Protein AF-A0A2S7PF49-F1 (afdb_monomer_lite)

Secondary structure (DSSP, 8-state):
---PPPP--PPPP-PPPP-PPPP-----------------------------------TTSHHHHTTSS-------HHHHHHHHHHHHHHTTPPP---SS-HHHHHHHHHHHHHHHHHTT-HHHHHHHHHHHHHTTTHHHHHHHHH-GGGGTTSHHHHHHHHHHTT---SSS-GGGS-HHHHHHHHHHHHHHHHHHHHHHHHHHT---EETTEE--TTS--TTTHHHHHHHHHHHHHHHHHHHHHHHHHHHH----HHHHHHHHHH-GGGSS-HHHHHHHHGGGPPPTT--SS----HHHHHHHHHHHHHHHHHHHTTTT---SSS-TT--SSS----S-------GGGSTTS-------

Foldseek 3Di:
DDDDDDDDDDDDDDDDDDDDDDDDDDDDDDDDDDDDDDDDDDDDDDDDDDDDDDDDDDPPPPVVVVVPPPPPPPDDVLLVLLVVQLVCLVVVHQRPQDLPDLVSNLSSLVSNLVVCVVVVNLVSNVVSSCCSLCSNPPVSLQVCLVALQSVLQDPQSLLNLLQLPPFDPHPDDPVPHPPLSVVVSVVLNVVLVVLVVVLVVCLLPDFDDDPPHTCDPVPHDQVCVQLVVLSVVSNVVLVVVVVVQVVCCVPPVDGQVLVVLVLLLVFDCSDDDLVVVCVVLVVVADDPPDSGDRPPDSVVSVVSSNVSSVSSSVSSVLQNDAPRPDDQCADPPGDHNSTTSNRDDDSCSRPSNPPPVPPD

pLDDT: mean 78.99, std 24.88, range [24.8, 98.5]

Sequence (360 aa):
MVQERNVSALPGINPPKNTLFSQNALRLSSSHTSVSAIQSPPASELTTPPQTPIKVQSIAHEVQQAKTVKQALVVEPEVLDAYHFLFQSYYNIPPAISTTDIHQAVEQAGMLVKVASLYQSLPIVRPHICYSLLSHGRDLHSAILQNPPHFLLLSEAIIHIVGQAPLWPWPVSKDDIPSKVLRLIERKFVDFKSAKSVVNTELFTSCLAKGNSRITITQIDPGTLDTWVVVQMWHDWFCGAVRECNTVREKQGKIIEGNMYRVIARGGESYLQIEEVLRVLRPYKAQPGSSGWGNWERKEVEEDLRMMKEFAAKAVKELVVNRAMINVMGSEDESEVGHLTCVKVEENELPWVGEVENGE

Structure (mmCIF, N/CA/C/O backbone):
data_AF-A0A2S7PF49-F1
#
_entry.id   AF-A0A2S7PF49-F1
#
loop_
_atom_site.group_PDB
_atom_site.id
_atom_site.type_symbol
_atom_site.label_atom_id
_atom_site.label_alt_id
_atom_site.label_comp_id
_atom_site.label_asym_id
_atom_site.label_entity_id
_atom_site.label_seq_id
_atom_site.pdbx_PDB_ins_code
_atom_site.Cartn_x
_atom_site.Cartn_y
_atom_site.Cartn_z
_atom_site.occupancy
_atom_site.B_iso_or_equiv
_atom_site.auth_seq_id
_atom_site.auth_comp_id
_atom_site.auth_asym_id
_atom_site.auth_atom_id
_atom_site.pdbx_PDB_model_num
ATOM 1 N N . MET A 1 1 ? 54.950 26.175 -4.629 1.00 41.53 1 MET A N 1
ATOM 2 C CA . MET A 1 1 ? 54.211 26.258 -3.352 1.00 41.53 1 MET A CA 1
ATOM 3 C C . MET A 1 1 ? 53.331 25.030 -3.260 1.00 41.53 1 MET A C 1
ATOM 5 O O . MET A 1 1 ? 52.324 24.947 -3.945 1.00 41.53 1 MET A O 1
ATOM 9 N N . VAL A 1 2 ? 53.825 24.034 -2.532 1.00 30.31 2 VAL A N 1
ATOM 10 C CA . VAL A 1 2 ? 53.172 22.749 -2.266 1.00 30.31 2 VAL A CA 1
ATOM 11 C C . VAL A 1 2 ? 52.395 22.926 -0.967 1.00 30.31 2 VAL A C 1
ATOM 13 O O . VAL A 1 2 ? 52.958 23.451 -0.010 1.00 30.31 2 VAL A O 1
ATOM 16 N N . GLN A 1 3 ? 51.118 22.554 -0.946 1.00 34.03 3 GLN A N 1
ATOM 17 C CA . GLN A 1 3 ? 50.280 22.641 0.248 1.00 34.03 3 GLN A CA 1
ATOM 18 C C . GLN A 1 3 ? 49.960 21.219 0.716 1.00 34.03 3 GLN A C 1
ATOM 20 O O . GLN A 1 3 ? 49.366 20.424 -0.015 1.00 34.03 3 GLN A O 1
ATOM 25 N N . GLU A 1 4 ? 50.463 20.900 1.905 1.00 31.59 4 GLU A N 1
ATOM 26 C CA . GLU A 1 4 ? 50.432 19.593 2.556 1.00 31.59 4 GLU A CA 1
ATOM 27 C C . GLU A 1 4 ? 48.997 19.148 2.869 1.00 31.59 4 GLU A C 1
ATOM 29 O O . GLU A 1 4 ? 48.185 19.908 3.402 1.00 31.59 4 GLU A O 1
ATOM 34 N N . ARG A 1 5 ? 48.687 17.887 2.543 1.00 34.50 5 ARG A N 1
ATOM 35 C CA . ARG A 1 5 ? 47.463 17.206 2.973 1.00 34.50 5 ARG A CA 1
ATOM 36 C C . ARG A 1 5 ? 47.741 16.428 4.253 1.00 34.50 5 ARG A C 1
ATOM 38 O O . ARG A 1 5 ? 48.669 15.629 4.322 1.00 34.50 5 ARG A O 1
ATOM 45 N N . ASN A 1 6 ? 46.896 16.711 5.233 1.00 31.84 6 ASN A N 1
ATOM 46 C CA . ASN A 1 6 ? 46.933 16.232 6.603 1.00 31.84 6 ASN A CA 1
ATOM 47 C C . ASN A 1 6 ? 46.542 14.746 6.701 1.00 31.84 6 ASN A C 1
ATOM 49 O O . ASN A 1 6 ? 45.696 14.265 5.945 1.00 31.84 6 ASN A O 1
ATOM 53 N N . VAL A 1 7 ? 47.178 14.040 7.634 1.00 33.16 7 VAL A N 1
ATOM 54 C CA . VAL A 1 7 ? 47.134 12.582 7.797 1.00 33.16 7 VAL A CA 1
ATOM 55 C C . VAL A 1 7 ? 45.999 12.156 8.738 1.00 33.16 7 VAL A C 1
ATOM 57 O O . VAL A 1 7 ? 45.815 12.703 9.818 1.00 33.16 7 VAL A O 1
ATOM 60 N N . SER A 1 8 ? 45.266 11.150 8.268 1.00 31.83 8 SER A N 1
ATOM 61 C CA . SER A 1 8 ? 44.454 10.111 8.914 1.00 31.83 8 SER A CA 1
ATOM 62 C C . SER A 1 8 ? 44.375 10.038 10.452 1.00 31.83 8 SER A C 1
ATOM 64 O O . SER A 1 8 ? 45.380 9.823 11.125 1.00 31.83 8 SER A O 1
ATOM 66 N N . ALA A 1 9 ? 43.144 9.982 10.981 1.00 32.59 9 ALA A N 1
ATOM 67 C CA . ALA A 1 9 ? 42.823 9.342 12.262 1.00 32.59 9 ALA A CA 1
ATOM 68 C C . ALA A 1 9 ? 41.455 8.628 12.175 1.00 32.59 9 ALA A C 1
ATOM 70 O O . ALA A 1 9 ? 40.426 9.257 11.937 1.00 32.59 9 ALA A O 1
ATOM 71 N N . LEU A 1 10 ? 41.462 7.300 12.336 1.00 33.81 10 LEU A N 1
ATOM 72 C CA . LEU A 1 10 ? 40.281 6.435 12.472 1.00 33.81 10 LEU A CA 1
ATOM 73 C C . LEU A 1 10 ? 39.834 6.394 13.946 1.00 33.81 10 LEU A C 1
ATOM 75 O O . LEU A 1 10 ? 40.703 6.252 14.809 1.00 33.81 10 LEU A O 1
ATOM 79 N N . PRO A 1 11 ? 38.528 6.421 14.273 1.00 34.38 11 PRO A N 1
ATOM 80 C CA . PRO A 1 11 ? 38.058 6.086 15.611 1.00 34.38 11 PRO A CA 1
ATOM 81 C C . PRO A 1 11 ? 37.784 4.582 15.754 1.00 34.38 11 PRO A C 1
ATOM 83 O O . PRO A 1 11 ? 37.135 3.955 14.916 1.00 34.38 11 PRO A O 1
ATOM 86 N N . GLY A 1 12 ? 38.320 4.020 16.839 1.00 30.86 12 GLY A N 1
ATOM 87 C CA . GLY A 1 12 ? 38.288 2.604 17.182 1.00 30.86 12 GLY A CA 1
ATOM 88 C C . GLY A 1 12 ? 36.920 2.074 17.617 1.00 30.86 12 GLY A C 1
ATOM 89 O O . GLY A 1 12 ? 36.101 2.759 18.226 1.00 30.86 12 GLY A O 1
ATOM 90 N N . ILE A 1 13 ? 36.732 0.795 17.310 1.00 33.12 13 ILE A N 1
ATOM 91 C CA . ILE A 1 13 ? 35.620 -0.062 17.708 1.00 33.12 13 ILE A CA 1
ATOM 92 C C . ILE A 1 13 ? 35.908 -0.579 19.125 1.00 33.12 13 ILE A C 1
ATOM 94 O O . ILE A 1 13 ? 36.922 -1.239 19.341 1.00 33.12 13 ILE A O 1
ATOM 98 N N . ASN A 1 14 ? 35.016 -0.306 20.080 1.00 33.97 14 ASN A N 1
ATOM 99 C CA . ASN A 1 14 ? 35.020 -0.930 21.407 1.00 33.97 14 ASN A CA 1
ATOM 100 C C . ASN A 1 14 ? 33.902 -1.987 21.483 1.00 33.97 14 ASN A C 1
ATOM 102 O O . ASN A 1 14 ? 32.746 -1.640 21.229 1.00 33.97 14 ASN A O 1
ATOM 106 N N . PRO A 1 15 ? 34.192 -3.249 21.854 1.00 36.91 15 PRO A N 1
ATOM 107 C CA . PRO A 1 15 ? 33.166 -4.263 22.091 1.00 36.91 15 PRO A CA 1
ATOM 108 C C . PRO A 1 15 ? 32.555 -4.145 23.506 1.00 36.91 15 PRO A C 1
ATOM 110 O O . PRO A 1 15 ? 33.242 -3.724 24.444 1.00 36.91 15 PRO A O 1
ATOM 113 N N . PRO A 1 16 ? 31.278 -4.528 23.703 1.00 35.47 16 PRO A N 1
ATOM 114 C CA . PRO A 1 16 ? 30.645 -4.510 25.015 1.00 35.47 16 PRO A CA 1
ATOM 115 C C . PRO A 1 16 ? 31.093 -5.682 25.901 1.00 35.47 16 PRO A C 1
ATOM 117 O O . PRO A 1 16 ? 31.417 -6.777 25.446 1.00 35.47 16 PRO A O 1
ATOM 120 N N . LYS A 1 17 ? 31.108 -5.396 27.205 1.00 32.25 17 LYS A N 1
ATOM 121 C CA . LYS A 1 17 ? 31.590 -6.235 28.304 1.00 32.25 17 LYS A CA 1
ATOM 122 C C . LYS A 1 17 ? 30.630 -7.400 28.589 1.00 32.25 17 LYS A C 1
ATOM 124 O O . LYS A 1 17 ? 29.441 -7.187 28.808 1.00 32.25 17 LYS A O 1
ATOM 129 N N . ASN A 1 18 ? 31.184 -8.612 28.655 1.00 28.16 18 ASN A N 1
ATOM 130 C CA . ASN A 1 18 ? 30.532 -9.810 29.187 1.00 28.16 18 ASN A CA 1
ATOM 131 C C . ASN A 1 18 ? 30.125 -9.597 30.651 1.00 28.16 18 ASN A C 1
ATOM 133 O O . ASN A 1 18 ? 30.966 -9.260 31.485 1.00 28.16 18 ASN A O 1
ATOM 137 N N . THR A 1 19 ? 28.854 -9.853 30.960 1.00 31.31 19 THR A N 1
ATOM 138 C CA . THR A 1 19 ? 28.344 -9.889 32.336 1.00 31.31 19 THR A CA 1
ATOM 139 C C . THR A 1 19 ? 28.050 -11.341 32.699 1.00 31.31 19 THR A C 1
ATOM 141 O O . THR A 1 19 ? 27.380 -12.056 31.958 1.00 31.31 19 THR A O 1
ATOM 144 N N . LEU A 1 20 ? 28.637 -11.773 33.812 1.00 27.95 20 LEU A N 1
ATOM 145 C CA . LEU A 1 20 ? 28.609 -13.124 34.362 1.00 27.95 20 LEU A CA 1
ATOM 146 C C . LEU A 1 20 ? 27.191 -13.550 34.768 1.00 27.95 20 LEU A C 1
ATOM 148 O O . LEU A 1 20 ? 26.522 -12.859 35.535 1.00 27.95 20 LEU A O 1
ATOM 152 N N . PHE A 1 21 ? 26.779 -14.729 34.300 1.00 27.55 21 PHE A N 1
ATOM 153 C CA . PHE A 1 21 ? 25.637 -15.471 34.825 1.00 27.55 21 PHE A CA 1
ATOM 154 C C . PHE A 1 21 ? 25.968 -15.996 36.226 1.00 27.55 21 PHE A C 1
ATOM 156 O O . PHE A 1 21 ? 26.876 -16.809 36.394 1.00 27.55 21 PHE A O 1
ATOM 163 N N . SER A 1 22 ? 25.207 -15.545 37.222 1.00 28.77 22 SER A N 1
ATOM 164 C CA . SER A 1 22 ? 25.170 -16.144 38.553 1.00 28.77 22 SER A CA 1
ATOM 165 C C . SER A 1 22 ? 24.038 -17.168 38.595 1.00 28.77 22 SER A C 1
ATOM 167 O O . SER A 1 22 ? 22.872 -16.830 38.397 1.00 28.77 22 SER A O 1
ATOM 169 N N . GLN A 1 23 ? 24.400 -18.429 38.816 1.00 28.27 23 GLN A N 1
ATOM 170 C CA . GLN A 1 23 ? 23.481 -19.491 39.202 1.00 28.27 23 GLN A CA 1
ATOM 171 C C . GLN A 1 23 ? 23.133 -19.299 40.678 1.00 28.27 23 GLN A C 1
ATOM 173 O O . GLN A 1 23 ? 24.036 -19.195 41.503 1.00 28.27 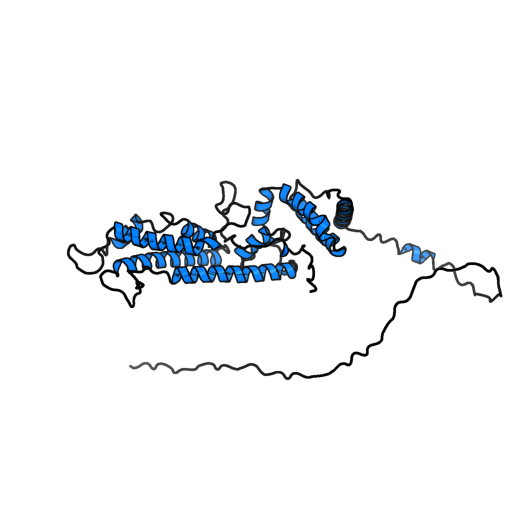23 GLN A O 1
ATOM 178 N N . ASN A 1 24 ? 21.847 -19.317 41.029 1.00 28.66 24 ASN A N 1
ATOM 179 C CA . ASN A 1 24 ? 21.443 -19.772 42.353 1.00 28.66 24 ASN A CA 1
ATOM 180 C C . ASN A 1 24 ? 20.066 -20.428 42.318 1.00 28.66 24 ASN A C 1
ATOM 182 O O . ASN A 1 24 ? 19.098 -19.911 41.766 1.00 28.66 24 ASN A O 1
ATOM 186 N N . ALA A 1 25 ? 20.056 -21.620 42.900 1.00 28.70 25 ALA A N 1
ATOM 187 C CA . ALA A 1 25 ? 18.971 -22.569 42.972 1.00 28.70 25 ALA A CA 1
ATOM 188 C C . ALA A 1 25 ? 17.926 -22.152 44.012 1.00 28.70 25 ALA A C 1
ATOM 190 O O . ALA A 1 25 ? 18.278 -21.769 45.128 1.00 28.70 25 ALA A O 1
ATOM 191 N N . LEU A 1 26 ? 16.647 -22.339 43.689 1.00 27.19 26 LEU A N 1
ATOM 192 C CA . LEU A 1 26 ? 15.573 -22.380 44.676 1.00 27.19 26 LEU A CA 1
ATOM 193 C C . LEU A 1 26 ? 14.784 -23.678 44.510 1.00 27.19 26 LEU A C 1
ATOM 195 O O . LEU A 1 26 ? 14.213 -23.977 43.465 1.00 27.19 26 LEU A O 1
ATOM 199 N N . ARG A 1 27 ? 14.846 -24.465 45.585 1.00 25.83 27 ARG A N 1
ATOM 200 C CA . ARG A 1 27 ? 14.143 -25.723 45.818 1.00 25.83 27 ARG A CA 1
ATOM 201 C C . ARG A 1 27 ? 12.633 -25.474 45.835 1.00 25.83 27 ARG A C 1
ATOM 203 O O . ARG A 1 27 ? 12.159 -24.693 46.653 1.00 25.83 27 ARG A O 1
ATOM 210 N N . LEU A 1 28 ? 11.891 -26.192 44.996 1.00 25.55 28 LEU A N 1
ATOM 211 C CA . LEU A 1 28 ? 10.442 -26.348 45.109 1.00 25.55 28 LEU A CA 1
ATOM 212 C C . LEU A 1 28 ? 10.158 -27.607 45.934 1.00 25.55 28 LEU A C 1
ATOM 214 O O . LEU A 1 28 ? 10.453 -28.721 45.507 1.00 25.55 28 LEU A O 1
ATOM 218 N N . SER A 1 29 ? 9.617 -27.417 47.135 1.00 26.91 29 SER A N 1
ATOM 219 C CA . SER A 1 29 ? 9.021 -28.482 47.936 1.00 26.91 29 SER A CA 1
ATOM 220 C C . SER A 1 29 ? 7.578 -28.701 47.490 1.00 26.91 29 SER A C 1
ATOM 222 O O . SER A 1 29 ? 6.737 -27.813 47.613 1.00 26.91 29 SER A O 1
ATOM 224 N N . SER A 1 30 ? 7.312 -29.900 46.989 1.00 24.94 30 SER A N 1
ATOM 225 C CA . SER A 1 30 ? 5.992 -30.460 46.734 1.00 24.94 30 SER A CA 1
ATOM 226 C C . SER A 1 30 ? 5.270 -30.778 48.045 1.00 24.94 30 SER A C 1
ATOM 228 O O . SER A 1 30 ? 5.780 -31.557 48.852 1.00 24.94 30 SER A O 1
ATOM 230 N N . SER A 1 31 ? 4.052 -30.274 48.223 1.00 28.09 31 SER A N 1
ATOM 231 C CA . SER A 1 31 ? 3.094 -30.873 49.151 1.00 28.09 31 SER A CA 1
ATOM 232 C C . SER A 1 31 ? 1.718 -30.929 48.503 1.00 28.09 31 SER A C 1
ATOM 234 O O . SER A 1 31 ? 1.151 -29.915 48.106 1.00 28.09 31 SER A O 1
ATOM 236 N N . HIS A 1 32 ? 1.253 -32.165 48.375 1.00 27.50 32 HIS A N 1
ATOM 237 C CA . HIS A 1 32 ? -0.028 -32.606 47.858 1.00 27.50 32 HIS A CA 1
ATOM 238 C C . HIS A 1 32 ? -1.197 -32.044 48.677 1.00 27.50 32 HIS A C 1
ATOM 240 O O . HIS A 1 32 ? -1.179 -32.139 49.902 1.00 27.50 32 HIS A O 1
ATOM 246 N N . THR A 1 33 ? -2.252 -31.585 48.000 1.00 26.59 33 THR A N 1
ATOM 247 C CA . THR A 1 33 ? -3.577 -31.426 48.613 1.00 26.59 33 THR A CA 1
ATOM 248 C C . THR A 1 33 ? -4.578 -32.238 47.807 1.00 26.59 33 THR A C 1
ATOM 250 O O . THR A 1 33 ? -4.948 -31.894 46.687 1.00 26.59 33 THR A O 1
ATOM 253 N N . SER A 1 34 ? -4.964 -33.368 48.385 1.00 26.97 34 SER A N 1
ATOM 254 C CA . SER A 1 34 ? -6.020 -34.264 47.936 1.00 26.97 34 SER A CA 1
ATOM 255 C C . SER A 1 34 ? -7.401 -33.664 48.203 1.00 26.97 34 SER A C 1
ATOM 257 O O . SER A 1 34 ? -7.698 -33.222 49.311 1.00 26.97 34 SER A O 1
ATOM 259 N N . VAL A 1 35 ? -8.245 -33.698 47.175 1.00 24.80 35 VAL A N 1
ATOM 260 C CA . VAL A 1 35 ? -9.674 -33.371 47.203 1.00 24.80 35 VAL A CA 1
ATOM 261 C C . VAL A 1 35 ? -10.447 -34.524 47.845 1.00 24.80 35 VAL A C 1
ATOM 263 O O . VAL A 1 35 ? -10.231 -35.680 47.484 1.00 24.80 35 VAL A O 1
ATOM 266 N N . SER A 1 36 ? -11.385 -34.235 48.750 1.00 28.84 36 SER A N 1
ATOM 267 C CA . SER A 1 36 ? -12.465 -35.166 49.103 1.00 28.84 36 SER A CA 1
ATOM 268 C C . SER A 1 36 ? -13.721 -34.436 49.588 1.00 28.84 36 SER A C 1
ATOM 270 O O . SER A 1 36 ? -13.711 -33.773 50.616 1.00 28.84 36 SER A O 1
ATOM 272 N N . ALA A 1 37 ? -14.768 -34.616 48.781 1.00 29.14 37 ALA A N 1
ATOM 273 C CA . ALA A 1 37 ? -16.163 -34.922 49.096 1.00 29.14 37 ALA A CA 1
ATOM 274 C C . ALA A 1 37 ? -17.004 -34.048 50.055 1.00 29.14 37 ALA A C 1
ATOM 276 O O . ALA A 1 37 ? -16.728 -33.849 51.232 1.00 29.14 37 ALA A O 1
ATOM 277 N N . ILE A 1 38 ? -18.145 -33.665 49.481 1.00 28.58 38 ILE A N 1
ATOM 278 C CA . ILE A 1 38 ? -19.361 -33.069 50.035 1.00 28.58 38 ILE A CA 1
ATOM 279 C C . ILE A 1 38 ? -20.076 -34.053 50.976 1.00 28.58 38 ILE A C 1
ATOM 281 O O . ILE A 1 38 ? -20.303 -35.196 50.581 1.00 28.58 38 ILE A O 1
ATOM 285 N N . GLN A 1 39 ? -20.555 -33.580 52.135 1.00 29.03 39 GLN A N 1
ATOM 286 C CA . GLN A 1 39 ? -21.789 -34.079 52.764 1.00 29.03 39 GLN A CA 1
ATOM 287 C C . GLN A 1 39 ? -22.379 -33.074 53.773 1.00 29.03 39 GLN A C 1
ATOM 289 O O . GLN A 1 39 ? -21.676 -32.519 54.614 1.00 29.03 39 GLN A O 1
ATOM 294 N N . SER A 1 40 ? -23.688 -32.847 53.645 1.00 29.81 40 SER A N 1
ATOM 295 C CA . SER A 1 40 ? -24.555 -31.987 54.470 1.00 29.81 40 SER A CA 1
ATOM 296 C C . SER A 1 40 ? -25.136 -32.759 55.689 1.00 29.81 40 SER A C 1
ATOM 298 O O . SER A 1 40 ? -24.999 -33.980 55.738 1.00 29.81 40 SER A O 1
ATOM 300 N N . PRO A 1 41 ? -25.780 -32.082 56.669 1.00 39.09 41 PRO A N 1
ATOM 301 C CA . PRO A 1 41 ? -25.763 -32.426 58.104 1.00 39.09 41 PRO A CA 1
ATOM 302 C C . PRO A 1 41 ? -26.995 -33.215 58.600 1.00 39.09 41 PRO A C 1
ATOM 304 O O . PRO A 1 41 ? -27.950 -33.407 57.847 1.00 39.09 41 PRO A O 1
ATOM 307 N N . PRO A 1 42 ? -27.060 -3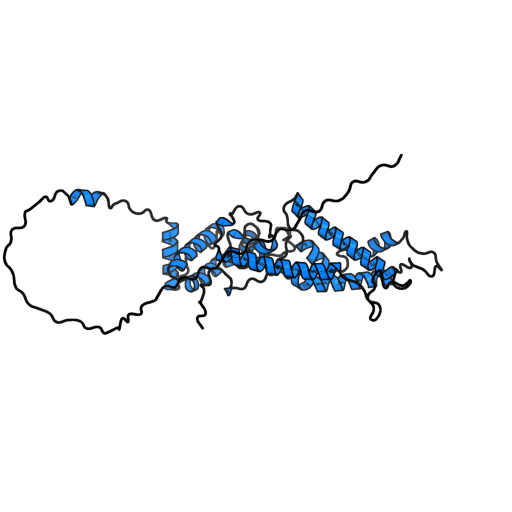3.521 59.913 1.00 32.25 42 PRO A N 1
ATOM 308 C CA . PRO A 1 42 ? -28.327 -33.534 60.632 1.00 32.25 42 PRO A CA 1
ATOM 309 C C . PRO A 1 42 ? -28.366 -32.542 61.809 1.00 32.25 42 PRO A C 1
ATOM 311 O O . PRO A 1 42 ? -27.351 -32.065 62.312 1.00 32.25 42 PRO A O 1
ATOM 314 N N . ALA A 1 43 ? -29.597 -32.212 62.188 1.00 26.48 43 ALA A N 1
ATOM 315 C CA . ALA A 1 43 ? -29.992 -31.149 63.098 1.00 26.48 43 ALA A CA 1
ATOM 316 C C . ALA A 1 43 ? -30.164 -31.599 64.562 1.00 26.48 43 ALA A C 1
ATOM 318 O O . ALA A 1 43 ? -30.374 -32.778 64.838 1.00 26.48 43 ALA A O 1
ATOM 319 N N . SER A 1 44 ? -30.232 -30.573 65.421 1.00 28.52 44 SER A N 1
ATOM 320 C CA . SER A 1 44 ? -30.869 -30.508 66.748 1.00 28.52 44 SER A CA 1
ATOM 321 C C . SER A 1 44 ? -30.063 -31.000 67.951 1.00 28.52 44 SER A C 1
ATOM 323 O O . SER A 1 44 ? -29.911 -32.194 68.151 1.00 28.52 44 SER A O 1
ATOM 325 N N . GLU A 1 45 ? -29.708 -30.069 68.845 1.00 29.09 45 GLU A N 1
ATOM 326 C CA . GLU A 1 45 ? -30.288 -30.069 70.194 1.00 29.09 45 GLU A CA 1
ATOM 327 C C . GLU A 1 45 ? -30.115 -28.725 70.919 1.00 29.09 45 GLU A C 1
ATOM 329 O O . GLU A 1 45 ? -29.133 -28.000 70.775 1.00 29.09 45 GLU A O 1
ATOM 334 N N . LEU A 1 46 ? -31.171 -28.394 71.654 1.00 30.97 46 LEU A N 1
ATOM 335 C CA . LEU A 1 46 ? -31.443 -27.174 72.393 1.00 30.97 46 LEU A CA 1
ATOM 336 C C . LEU A 1 46 ? -30.823 -27.291 73.793 1.00 30.97 46 LEU A C 1
ATOM 338 O O . LEU A 1 46 ? -31.187 -28.201 74.532 1.00 30.97 46 LEU A O 1
ATOM 342 N N . THR A 1 47 ? -29.944 -26.374 74.208 1.00 28.39 47 THR A N 1
ATOM 343 C CA . THR A 1 47 ? -29.679 -26.142 75.644 1.00 28.39 47 THR A CA 1
ATOM 344 C C . THR A 1 47 ? -29.035 -24.775 75.902 1.00 28.39 47 THR A C 1
ATOM 346 O O . THR A 1 47 ? -28.007 -24.417 75.339 1.00 28.39 47 THR A O 1
ATOM 349 N N . THR A 1 48 ? -29.662 -24.003 76.786 1.00 30.36 48 THR A N 1
ATOM 350 C CA . THR A 1 48 ? -29.181 -22.753 77.410 1.00 30.36 48 THR A CA 1
ATOM 351 C C . THR A 1 48 ? -28.817 -23.022 78.885 1.00 30.36 48 THR A C 1
ATOM 353 O O . THR A 1 48 ? -29.354 -23.979 79.440 1.00 30.36 48 THR A O 1
ATOM 356 N N . PRO A 1 49 ? -28.177 -22.097 79.630 1.00 38.12 49 PRO A N 1
ATOM 357 C CA . PRO A 1 49 ? -26.823 -21.539 79.494 1.00 38.12 49 PRO A CA 1
ATOM 358 C C . PRO A 1 49 ? -26.029 -21.670 80.833 1.00 38.12 49 PRO A C 1
ATOM 360 O O . PRO A 1 49 ? -26.573 -22.147 81.830 1.00 38.12 49 PRO A O 1
ATOM 363 N N . PRO A 1 50 ? -24.792 -21.141 80.938 1.00 29.64 50 PRO A N 1
ATOM 364 C CA . PRO A 1 50 ? -24.428 -20.475 82.189 1.00 29.64 50 PRO A CA 1
ATOM 365 C C . PRO A 1 50 ? -23.894 -19.055 81.979 1.00 29.64 50 PRO A C 1
ATOM 367 O O . PRO A 1 50 ? -23.206 -18.726 81.016 1.00 29.64 50 PRO A O 1
ATOM 370 N N . GLN A 1 51 ? -24.281 -18.210 82.928 1.00 33.06 51 GLN A N 1
ATOM 371 C CA . GLN A 1 51 ? -24.074 -16.773 82.977 1.00 33.06 51 GLN A CA 1
ATOM 372 C C . GLN A 1 51 ? -22.602 -16.412 83.213 1.00 33.06 51 GLN A C 1
ATOM 374 O O . GLN A 1 51 ? -21.976 -16.906 84.147 1.00 33.06 51 GLN A O 1
ATOM 379 N N . THR A 1 52 ? -22.090 -15.463 82.431 1.00 34.34 52 THR A N 1
ATOM 380 C CA . THR A 1 52 ? -20.959 -14.610 82.821 1.00 34.34 52 THR A CA 1
ATOM 381 C C . THR A 1 52 ? -21.298 -13.156 82.473 1.00 34.34 52 THR A C 1
ATOM 383 O O . THR A 1 52 ? -21.943 -12.906 81.451 1.00 34.34 52 THR A O 1
ATOM 386 N N . PRO A 1 53 ? -20.955 -12.180 83.332 1.00 31.86 53 PRO A N 1
ATOM 387 C CA . PRO A 1 53 ? -21.431 -10.811 83.190 1.00 31.86 53 PRO A CA 1
ATOM 388 C C . PRO A 1 53 ? -20.606 -10.064 82.137 1.00 31.86 53 PRO A C 1
ATOM 390 O O . PRO A 1 53 ? -19.440 -9.741 82.362 1.00 31.86 53 PRO A O 1
ATOM 393 N N . ILE A 1 54 ? -21.215 -9.753 80.991 1.00 33.00 54 ILE A N 1
ATOM 394 C CA . ILE A 1 54 ? -20.624 -8.853 79.995 1.00 33.00 54 ILE A CA 1
ATOM 395 C C . ILE A 1 54 ? -21.003 -7.413 80.352 1.00 33.00 54 ILE A C 1
ATOM 397 O O . ILE A 1 54 ? -22.170 -7.043 80.469 1.00 33.00 54 ILE A O 1
ATOM 401 N N . LYS A 1 55 ? -19.963 -6.610 80.557 1.00 33.41 55 LYS A N 1
ATOM 402 C CA . LYS A 1 55 ? -19.990 -5.193 80.910 1.00 33.41 55 LYS A CA 1
ATOM 403 C C . LYS A 1 55 ? -20.595 -4.382 79.757 1.00 33.41 55 LYS A C 1
ATOM 405 O O . LYS A 1 55 ? -20.021 -4.325 78.675 1.00 33.41 55 LYS A O 1
ATOM 410 N N . VAL A 1 56 ? -21.740 -3.747 79.996 1.00 39.62 56 VAL A N 1
ATOM 411 C CA . VAL A 1 56 ? -22.400 -2.851 79.035 1.00 39.62 56 VAL A CA 1
ATOM 412 C C . VAL A 1 56 ? -21.543 -1.596 78.855 1.00 39.62 56 VAL A C 1
ATOM 414 O O . VAL A 1 56 ? -21.444 -0.770 79.762 1.00 39.62 56 VAL A O 1
ATOM 417 N N . GLN A 1 57 ? -20.921 -1.445 77.686 1.00 36.44 57 GLN A N 1
ATOM 418 C CA . GLN A 1 57 ? -20.346 -0.183 77.227 1.00 36.44 57 GLN A CA 1
ATOM 419 C C . GLN A 1 57 ? -21.052 0.266 75.943 1.00 36.44 57 GLN A C 1
ATOM 421 O O . GLN A 1 57 ? -20.830 -0.272 74.870 1.00 36.44 57 GLN A O 1
ATOM 426 N N . SER A 1 58 ? -21.883 1.295 76.124 1.00 41.62 58 SER A N 1
ATOM 427 C CA . SER A 1 58 ? -22.149 2.406 75.204 1.00 41.62 58 SER A CA 1
ATOM 428 C C . SER A 1 58 ? -22.648 2.101 73.781 1.00 41.62 58 SER A C 1
ATOM 430 O O . SER A 1 58 ? -21.881 1.884 72.851 1.00 41.62 58 SER A O 1
ATOM 432 N N . ILE A 1 59 ? -23.957 2.299 73.596 1.00 46.00 59 ILE A N 1
ATOM 433 C CA . ILE A 1 59 ? -24.700 2.361 72.318 1.00 46.00 59 ILE A CA 1
ATOM 434 C C . ILE A 1 59 ? -24.379 3.654 71.512 1.00 46.00 59 ILE A C 1
ATOM 436 O O . ILE A 1 59 ? -24.999 3.957 70.499 1.00 46.00 59 ILE A O 1
ATOM 440 N N . ALA A 1 60 ? -23.380 4.451 71.907 1.00 41.09 60 ALA A N 1
ATOM 441 C CA . ALA A 1 60 ? -23.099 5.732 71.248 1.00 41.09 60 ALA A CA 1
ATOM 442 C C . ALA A 1 60 ? -22.239 5.632 69.968 1.00 41.09 60 ALA A C 1
ATOM 444 O O . ALA A 1 60 ? -22.209 6.586 69.194 1.00 41.09 60 ALA A O 1
ATOM 445 N N . HIS A 1 61 ? -21.560 4.507 69.710 1.00 39.25 61 HIS A N 1
ATOM 446 C CA . HIS A 1 61 ? -20.647 4.379 68.558 1.00 39.25 61 HIS A CA 1
ATOM 447 C C . HIS A 1 61 ? -21.317 3.919 67.248 1.00 39.25 61 HIS A C 1
ATOM 449 O O . HIS A 1 61 ? -20.763 4.142 66.172 1.00 39.25 61 HIS A O 1
ATOM 455 N N . GLU A 1 62 ? -22.524 3.350 67.298 1.00 39.94 62 GLU A N 1
ATOM 456 C CA . GLU A 1 62 ? -23.209 2.826 66.101 1.00 39.94 62 GLU A CA 1
ATOM 457 C C . GLU A 1 62 ? -23.938 3.910 65.287 1.00 39.94 62 GLU A C 1
ATOM 459 O O . GLU A 1 62 ? -24.099 3.792 64.072 1.00 39.94 62 GLU A O 1
ATOM 464 N N . VAL A 1 63 ? -24.305 5.034 65.911 1.00 43.12 63 VAL A N 1
ATOM 465 C CA . VAL A 1 63 ? -25.024 6.129 65.227 1.00 43.12 63 VAL A CA 1
ATOM 466 C C . VAL A 1 63 ? -24.080 7.027 64.407 1.00 43.12 63 VAL A C 1
ATOM 468 O O . VAL A 1 63 ? -24.523 7.737 63.503 1.00 43.12 63 VAL A O 1
ATOM 471 N N . GLN A 1 64 ? -22.766 6.969 64.653 1.00 41.44 64 GLN A N 1
ATOM 472 C CA . GLN A 1 64 ? -21.768 7.731 63.888 1.00 41.44 64 GLN A CA 1
ATOM 473 C C . GLN A 1 64 ? -21.158 6.957 62.711 1.00 41.44 64 GLN A C 1
ATOM 475 O O . GLN A 1 64 ? -20.740 7.594 61.747 1.00 41.44 64 GLN A O 1
ATOM 480 N N . GLN A 1 65 ? -21.187 5.618 62.703 1.00 41.78 65 GLN A N 1
ATOM 481 C CA . GLN A 1 65 ? -20.760 4.829 61.534 1.00 41.78 65 GLN A CA 1
ATOM 482 C C . GLN A 1 65 ? -21.831 4.739 60.434 1.00 41.78 65 GLN A C 1
ATOM 484 O O . GLN A 1 65 ? -21.490 4.639 59.258 1.00 41.78 65 GLN A O 1
ATOM 489 N N . ALA A 1 66 ? -23.116 4.901 60.764 1.00 41.03 66 ALA A N 1
ATOM 490 C CA . ALA A 1 66 ? -24.192 4.941 59.768 1.00 41.03 66 ALA A CA 1
ATOM 491 C C . ALA A 1 66 ? -24.242 6.246 58.939 1.00 41.03 66 ALA A C 1
ATOM 493 O O . ALA A 1 66 ? -24.943 6.312 57.928 1.00 41.03 66 ALA A O 1
ATOM 494 N N . LYS A 1 67 ? -23.501 7.294 59.336 1.00 38.97 67 LYS A N 1
ATOM 495 C CA . LYS A 1 67 ? -23.465 8.586 58.624 1.00 38.97 67 LYS A CA 1
ATOM 496 C C . LYS A 1 67 ? -22.350 8.713 57.582 1.00 38.97 67 LYS A C 1
ATOM 498 O O . LYS A 1 67 ? -22.389 9.659 56.802 1.00 38.97 67 LYS A O 1
ATOM 503 N N . THR A 1 68 ? -21.430 7.751 57.502 1.00 39.66 68 THR A N 1
ATOM 504 C CA . THR A 1 68 ? -20.284 7.798 56.568 1.00 39.66 68 THR A CA 1
ATOM 505 C C . THR A 1 68 ? -20.433 6.838 55.377 1.00 39.66 68 THR A C 1
ATOM 507 O O . THR A 1 68 ? -19.638 6.883 54.450 1.00 39.66 68 THR A O 1
ATOM 510 N N . VAL A 1 69 ? -21.490 6.015 55.327 1.00 44.81 69 VAL A N 1
ATOM 511 C CA . VAL A 1 69 ? -21.720 5.033 54.237 1.00 44.81 69 VAL A CA 1
ATOM 512 C C . VAL A 1 69 ? -22.630 5.576 53.114 1.00 44.81 69 VAL A C 1
ATOM 514 O O . VAL A 1 69 ? -22.986 4.864 52.185 1.00 44.81 69 VAL A O 1
ATOM 517 N N . LYS A 1 70 ? -22.999 6.864 53.137 1.00 46.62 70 LYS A N 1
ATOM 518 C CA . LYS A 1 70 ? -23.802 7.500 52.070 1.00 46.62 70 LYS A CA 1
ATOM 519 C C . LYS A 1 70 ? -23.000 8.420 51.149 1.00 46.62 70 LYS A C 1
ATOM 521 O O . LYS A 1 70 ? -23.549 9.373 50.607 1.00 46.62 70 LYS A O 1
ATOM 526 N N . GLN A 1 71 ? -21.725 8.126 50.917 1.00 46.09 71 GLN A N 1
ATOM 527 C CA . GLN A 1 71 ? -21.118 8.535 49.654 1.00 46.09 71 GLN A CA 1
ATOM 528 C C . GLN A 1 71 ? -21.535 7.474 48.637 1.00 46.09 71 GLN A C 1
ATOM 530 O O . GLN A 1 71 ? -20.869 6.457 48.471 1.00 46.09 71 GLN A O 1
ATOM 535 N N . ALA A 1 72 ? -22.726 7.651 48.055 1.00 50.28 72 ALA A N 1
ATOM 536 C CA . ALA A 1 72 ? -23.117 6.872 46.892 1.00 50.28 72 ALA A CA 1
ATOM 537 C C . ALA A 1 72 ? -21.984 7.029 45.874 1.00 50.28 72 ALA A C 1
ATOM 539 O O . ALA A 1 72 ? -21.686 8.152 45.466 1.00 50.28 72 ALA A O 1
ATOM 540 N N . LEU A 1 73 ? -21.297 5.930 45.560 1.00 60.16 73 LEU A N 1
ATOM 541 C CA . LEU A 1 73 ? -20.351 5.874 44.455 1.00 60.16 73 LEU A CA 1
ATOM 542 C C . LEU A 1 73 ? -21.100 6.414 43.238 1.00 60.16 73 LEU A C 1
ATOM 544 O O . LEU A 1 73 ? -22.067 5.799 42.792 1.00 60.16 73 LEU A O 1
ATOM 548 N N . VAL A 1 74 ? -20.727 7.605 42.775 1.00 68.50 74 VAL A N 1
ATOM 549 C CA . VAL A 1 74 ? -21.268 8.175 41.545 1.00 68.50 74 VAL A CA 1
ATOM 550 C C . VAL A 1 74 ? -20.705 7.304 40.433 1.00 68.50 74 VAL A C 1
ATOM 552 O O . VAL A 1 74 ? -19.552 7.458 40.045 1.00 68.50 74 VAL A O 1
ATOM 555 N N . VAL A 1 75 ? -21.471 6.294 40.025 1.00 75.38 75 VAL A N 1
ATOM 556 C CA . VAL A 1 75 ? -21.122 5.460 38.878 1.00 75.38 75 VAL A CA 1
ATOM 557 C C . VAL A 1 75 ? -21.428 6.285 37.641 1.00 75.38 75 VAL A C 1
ATOM 559 O O . VAL A 1 75 ? -22.550 6.770 37.490 1.00 75.38 75 VAL A O 1
ATOM 562 N N . GLU A 1 76 ? -20.419 6.472 36.798 1.00 85.81 76 GLU A N 1
ATOM 563 C CA . GLU A 1 76 ? -20.568 7.148 35.512 1.00 85.81 76 GLU A CA 1
ATOM 564 C C . GLU A 1 76 ? -21.677 6.465 34.687 1.00 85.81 76 GLU A C 1
ATOM 566 O O . GLU A 1 76 ? -21.695 5.228 34.600 1.00 85.81 76 GLU A O 1
ATOM 571 N N . PRO A 1 77 ? -22.639 7.226 34.133 1.00 88.38 77 PRO A N 1
ATOM 572 C CA . PRO A 1 77 ? -23.782 6.659 33.419 1.00 88.38 77 PRO A CA 1
ATOM 573 C C . PRO A 1 77 ? -23.351 5.786 32.231 1.00 88.38 77 PRO A C 1
ATOM 575 O O . PRO A 1 77 ? -23.952 4.742 31.997 1.00 88.38 77 PRO A O 1
ATOM 578 N N . GLU A 1 78 ? -22.245 6.127 31.569 1.00 89.44 78 GLU A N 1
ATOM 579 C CA . GLU A 1 78 ? -21.676 5.387 30.439 1.00 89.44 78 GLU A CA 1
ATOM 580 C C . GLU A 1 78 ? -21.242 3.968 30.842 1.00 89.44 78 GLU A C 1
ATOM 582 O O . GLU A 1 78 ? -21.376 3.008 30.079 1.00 89.44 78 GLU A O 1
ATOM 587 N N . VAL A 1 79 ? -20.734 3.813 32.069 1.00 92.00 79 VAL A N 1
ATOM 588 C CA . VAL A 1 79 ? -20.355 2.508 32.622 1.00 92.00 79 VAL A CA 1
ATOM 589 C C . VAL A 1 79 ? -21.602 1.678 32.905 1.00 92.00 79 VAL A C 1
ATOM 591 O O . VAL A 1 79 ? -21.628 0.485 32.596 1.00 92.00 79 VAL A O 1
ATOM 594 N N . LEU A 1 80 ? -22.642 2.293 33.474 1.00 93.56 80 LEU A N 1
ATOM 595 C CA . LEU A 1 80 ? -23.905 1.614 33.764 1.00 93.56 80 LEU A CA 1
ATOM 596 C C . LEU A 1 80 ? -24.597 1.139 32.479 1.00 93.56 80 LEU A C 1
ATOM 598 O O . LEU A 1 80 ? -25.061 -0.003 32.426 1.00 93.56 80 LEU A O 1
ATOM 602 N N . ASP A 1 81 ? -24.595 1.968 31.436 1.00 94.12 81 ASP A N 1
ATOM 603 C CA . ASP A 1 81 ? -25.119 1.617 30.116 1.00 94.12 81 ASP A CA 1
ATOM 604 C C . ASP A 1 81 ? -24.336 0.454 29.499 1.00 94.12 81 ASP A C 1
ATOM 606 O O . ASP A 1 81 ? -24.935 -0.504 29.012 1.00 94.12 81 ASP A O 1
ATOM 610 N N . ALA A 1 82 ? -23.004 0.452 29.604 1.00 94.31 82 ALA A N 1
ATOM 611 C CA . ALA A 1 82 ? -22.182 -0.661 29.132 1.00 94.31 82 ALA A CA 1
ATOM 612 C C . ALA A 1 82 ? -22.501 -1.987 29.854 1.00 94.31 82 ALA A C 1
ATOM 614 O O . ALA A 1 82 ? -22.573 -3.037 29.208 1.00 94.31 82 ALA A O 1
ATOM 615 N N . TYR A 1 83 ? -22.753 -1.962 31.169 1.00 95.69 83 TYR A N 1
ATOM 616 C CA . TYR A 1 83 ? -23.257 -3.138 31.891 1.00 95.69 83 TYR A CA 1
ATOM 617 C C . TYR A 1 83 ? -24.632 -3.567 31.380 1.00 95.69 83 TYR A C 1
ATOM 619 O O . TYR A 1 83 ? -24.856 -4.755 31.144 1.00 95.69 83 TYR A O 1
ATOM 627 N N . HIS A 1 84 ? -25.547 -2.616 31.181 1.00 95.50 84 HIS A N 1
ATOM 628 C CA . HIS A 1 84 ? -26.878 -2.901 30.655 1.00 95.50 84 HIS A CA 1
ATOM 629 C C . HIS A 1 84 ? -26.813 -3.562 29.270 1.00 95.50 84 HIS A C 1
ATOM 631 O O . HIS A 1 84 ? -27.457 -4.586 29.046 1.00 95.50 84 HIS A O 1
ATOM 637 N N . PHE A 1 85 ? -25.974 -3.044 28.374 1.00 95.75 85 PHE A N 1
ATOM 638 C CA . PHE A 1 85 ? -25.731 -3.591 27.039 1.00 95.75 85 PHE A CA 1
ATOM 639 C C . PHE A 1 85 ? -25.127 -4.996 27.076 1.00 95.75 85 PHE A C 1
ATOM 641 O O . PHE A 1 85 ? -25.531 -5.862 26.294 1.00 95.75 85 PHE A O 1
ATOM 648 N N . LEU A 1 86 ? -24.199 -5.261 28.000 1.00 95.81 86 LEU A N 1
ATOM 649 C CA . LEU A 1 86 ? -23.661 -6.606 28.198 1.00 95.81 86 LEU A CA 1
ATOM 650 C C . LEU A 1 86 ? -24.763 -7.578 28.645 1.00 95.81 86 LEU A C 1
ATOM 652 O O . LEU A 1 86 ? -24.886 -8.663 28.078 1.00 95.81 86 LEU A O 1
ATOM 656 N N . PHE A 1 87 ? -25.599 -7.178 29.611 1.00 95.06 87 PHE A N 1
ATOM 657 C CA . PHE A 1 87 ? -26.725 -8.000 30.050 1.00 95.06 87 PHE A CA 1
ATOM 658 C C . PHE A 1 87 ? -27.714 -8.270 28.918 1.00 95.06 87 PHE A C 1
ATOM 660 O O . PHE A 1 87 ? -28.095 -9.420 28.726 1.00 95.06 87 PHE A O 1
ATOM 667 N N . GLN A 1 88 ? -28.083 -7.253 28.135 1.00 94.62 88 GLN A N 1
ATOM 668 C CA . GLN A 1 88 ? -28.926 -7.424 26.948 1.00 94.62 88 GLN A CA 1
ATOM 669 C C . GLN A 1 88 ? -28.326 -8.453 25.980 1.00 94.62 88 GLN A C 1
ATOM 671 O O . GLN A 1 88 ? -29.025 -9.377 25.555 1.00 94.62 88 GLN A O 1
ATOM 676 N N . SER A 1 89 ? -27.018 -8.364 25.726 1.00 93.94 89 SER A N 1
ATOM 677 C CA . SER A 1 89 ? -26.310 -9.271 24.818 1.00 93.94 89 SER A CA 1
ATOM 678 C C . SER A 1 89 ? -26.370 -10.735 25.284 1.00 93.94 89 SER A C 1
ATOM 680 O O . SER A 1 89 ? -26.568 -11.623 24.460 1.00 93.94 89 SER A O 1
ATOM 682 N N . TYR A 1 90 ? -26.295 -11.017 26.594 1.00 94.69 90 TYR A N 1
ATOM 683 C CA . TYR A 1 90 ? -26.463 -12.388 27.114 1.00 94.69 90 TYR A CA 1
ATOM 684 C C . TYR A 1 90 ? -27.843 -12.993 26.824 1.00 94.69 90 TYR A C 1
ATOM 686 O O . TYR A 1 90 ? -27.963 -14.210 26.690 1.00 94.69 90 TYR A O 1
ATOM 694 N N . TYR A 1 91 ? -28.878 -12.160 26.717 1.00 94.00 91 TYR A N 1
ATOM 695 C CA . TYR A 1 91 ? -30.242 -12.588 26.400 1.00 94.00 91 TYR A CA 1
ATOM 696 C C . TYR A 1 91 ? -30.579 -12.448 24.908 1.00 94.00 91 TYR A C 1
ATOM 698 O O . TYR A 1 91 ? -31.752 -12.505 24.542 1.00 94.00 91 TYR A O 1
ATOM 706 N N . ASN A 1 92 ? -29.571 -12.288 24.039 1.00 89.62 92 ASN A N 1
ATOM 707 C CA . ASN A 1 92 ? -29.731 -12.044 22.600 1.00 89.62 92 ASN A CA 1
ATOM 708 C C . ASN A 1 92 ? -30.599 -10.814 22.276 1.00 89.62 92 ASN A C 1
ATOM 710 O O . ASN A 1 92 ? -31.252 -10.759 21.232 1.00 89.62 92 ASN A O 1
ATOM 714 N N . ILE A 1 93 ? -30.617 -9.824 23.169 1.00 91.19 93 ILE A N 1
ATOM 715 C CA . ILE A 1 93 ? -31.249 -8.528 22.933 1.00 91.19 93 ILE A CA 1
ATOM 716 C C . ILE A 1 93 ? -30.158 -7.587 22.405 1.00 91.19 93 ILE A C 1
ATOM 718 O O . ILE A 1 93 ? -29.112 -7.465 23.045 1.00 91.19 93 ILE A O 1
ATOM 722 N N . PRO A 1 94 ? -30.355 -6.934 21.245 1.00 87.62 94 PRO A N 1
ATOM 723 C CA . PRO A 1 94 ? -29.339 -6.056 20.686 1.00 87.62 94 PRO A CA 1
ATOM 724 C C . PRO A 1 94 ? -29.104 -4.851 21.614 1.00 87.62 94 PRO A C 1
ATOM 726 O O . PRO A 1 94 ? -30.077 -4.210 22.020 1.00 87.62 94 PRO A O 1
ATOM 729 N N . PRO A 1 95 ? -27.838 -4.526 21.937 1.00 91.31 95 PRO A N 1
ATOM 730 C CA . PRO A 1 95 ? -27.509 -3.347 22.717 1.00 91.31 95 PRO A CA 1
ATOM 731 C C . PRO A 1 95 ? -27.912 -2.081 21.964 1.00 91.31 95 PRO A C 1
ATOM 733 O O . PRO A 1 95 ? -27.790 -2.014 20.739 1.00 91.31 95 PRO A O 1
ATOM 736 N N . ALA A 1 96 ? -28.366 -1.064 22.695 1.00 91.94 96 ALA A N 1
ATOM 737 C CA . ALA A 1 96 ? -28.803 0.214 22.131 1.00 91.94 96 ALA A CA 1
ATOM 738 C C . ALA A 1 96 ? -27.617 1.121 21.740 1.00 91.94 96 ALA A C 1
ATOM 740 O O . ALA A 1 96 ? -27.555 2.286 22.129 1.00 91.94 96 ALA A O 1
ATOM 741 N N . ILE A 1 97 ? -26.661 0.571 20.985 1.00 92.31 97 ILE A N 1
ATOM 742 C CA . ILE A 1 97 ? -25.551 1.327 20.404 1.00 92.31 97 ILE A CA 1
ATOM 743 C C . ILE A 1 97 ? -26.114 2.246 19.317 1.00 92.31 97 ILE A C 1
ATOM 745 O O . ILE A 1 97 ? -26.951 1.835 18.511 1.00 92.31 97 ILE A O 1
ATOM 749 N N . SER A 1 98 ? -25.647 3.490 19.286 1.00 91.12 98 SER A N 1
ATOM 750 C CA . SER A 1 98 ? -26.088 4.491 18.320 1.00 91.12 98 SER A CA 1
ATOM 751 C C . SER A 1 98 ? -25.862 4.032 16.873 1.00 91.12 98 SER A C 1
ATOM 753 O O . SER A 1 98 ? -24.749 3.705 16.461 1.00 91.12 98 SER A O 1
ATOM 755 N N . THR A 1 99 ? -26.924 4.057 16.069 1.00 88.69 99 THR A N 1
ATOM 756 C CA . THR A 1 99 ? -26.869 3.854 14.609 1.00 88.69 99 THR A CA 1
ATOM 757 C C . THR A 1 99 ? -27.001 5.169 13.840 1.00 88.69 99 THR A C 1
ATOM 759 O O . THR A 1 99 ? -27.093 5.162 12.620 1.00 88.69 99 THR A O 1
ATOM 762 N N . THR A 1 100 ? -27.068 6.302 14.547 1.00 89.44 100 THR A N 1
ATOM 763 C CA . THR A 1 100 ? -27.234 7.644 13.958 1.00 89.44 100 THR A CA 1
ATOM 764 C C . THR A 1 100 ? -26.005 8.525 14.136 1.00 89.44 100 THR A C 1
ATOM 766 O O . THR A 1 100 ? -25.754 9.390 13.309 1.00 89.44 100 THR A O 1
ATOM 769 N N . ASP A 1 101 ? -25.250 8.323 15.217 1.00 92.31 101 ASP A N 1
ATOM 770 C CA . ASP A 1 101 ? -24.044 9.089 15.539 1.00 92.31 101 ASP A CA 1
ATOM 771 C C . ASP A 1 101 ? -22.857 8.136 15.703 1.00 92.31 101 ASP A C 1
ATOM 773 O O . ASP A 1 101 ? -22.817 7.336 16.641 1.00 92.31 101 ASP A O 1
ATOM 777 N N . ILE A 1 102 ? -21.897 8.233 14.780 1.00 93.00 102 ILE A N 1
ATOM 778 C CA . ILE A 1 102 ? -20.698 7.388 14.727 1.00 93.00 102 ILE A CA 1
ATOM 779 C C . ILE A 1 102 ? -19.824 7.589 15.968 1.00 93.00 102 ILE A C 1
ATOM 781 O O . ILE A 1 102 ? -19.290 6.616 16.499 1.00 93.00 102 ILE A O 1
ATOM 785 N N . HIS A 1 103 ? -19.673 8.825 16.451 1.00 89.44 103 HIS A N 1
ATOM 786 C CA . HIS A 1 103 ? -18.799 9.118 17.586 1.00 89.44 103 HIS A CA 1
ATOM 787 C C . HIS A 1 103 ? -19.345 8.479 18.862 1.00 89.44 103 HIS A C 1
ATOM 789 O O . HIS A 1 103 ? -18.616 7.760 19.548 1.00 89.44 103 HIS A O 1
ATOM 795 N N . GLN A 1 104 ? -20.646 8.651 19.114 1.00 91.81 104 GLN A N 1
ATOM 796 C CA . GLN A 1 104 ? -21.318 7.985 20.231 1.00 91.81 104 GLN A CA 1
ATOM 797 C C . GLN A 1 104 ? -21.275 6.460 20.088 1.00 91.81 104 GLN A C 1
ATOM 799 O O . GLN A 1 104 ? -21.019 5.760 21.065 1.00 91.81 104 GLN A O 1
ATOM 804 N N . ALA A 1 105 ? -21.472 5.931 18.875 1.00 92.75 105 ALA A N 1
ATOM 805 C CA . ALA A 1 105 ? -21.422 4.492 18.626 1.00 92.75 105 ALA A CA 1
ATOM 806 C C . ALA A 1 105 ? -20.061 3.886 18.999 1.00 92.75 105 ALA A C 1
ATOM 808 O O . ALA A 1 105 ? -19.999 2.825 19.620 1.00 92.75 105 ALA A O 1
ATOM 809 N N . VAL A 1 106 ? -18.968 4.566 18.640 1.00 90.06 106 VAL A N 1
ATOM 810 C CA . VAL A 1 106 ? -17.594 4.140 18.942 1.00 90.06 106 VAL A CA 1
ATOM 811 C C . VAL A 1 106 ? -17.302 4.212 20.436 1.00 90.06 106 VAL A C 1
ATOM 813 O O . VAL A 1 106 ? -16.703 3.285 20.980 1.00 90.06 106 VAL A O 1
ATOM 816 N N . GLU A 1 107 ? -17.736 5.273 21.113 1.00 90.62 107 GLU A N 1
ATOM 817 C CA . GLU A 1 107 ? -17.557 5.423 22.558 1.00 90.62 107 GLU A CA 1
ATOM 818 C C . GLU A 1 107 ? -18.311 4.334 23.334 1.00 90.62 107 GLU A C 1
ATOM 820 O O . GLU A 1 107 ? -17.717 3.620 24.148 1.00 90.62 107 GLU A O 1
ATOM 825 N N . GLN A 1 108 ? -19.589 4.121 23.002 1.00 93.00 108 GLN A N 1
ATOM 826 C CA . GLN A 1 108 ? -20.422 3.059 23.571 1.00 93.00 108 GLN A CA 1
ATOM 827 C C . GLN A 1 108 ? -19.830 1.671 23.300 1.00 93.00 108 GLN A C 1
ATOM 829 O O . GLN A 1 108 ? -19.737 0.848 24.214 1.00 93.00 108 GLN A O 1
ATOM 834 N N . ALA A 1 109 ? -19.377 1.412 22.069 1.00 92.50 109 ALA A N 1
ATOM 835 C CA . ALA A 1 109 ? -18.698 0.170 21.714 1.00 92.50 109 ALA A CA 1
ATOM 836 C C . ALA A 1 109 ? -17.405 -0.020 22.520 1.00 92.50 109 ALA A C 1
ATOM 838 O O . ALA A 1 109 ? -17.158 -1.108 23.036 1.00 92.50 109 ALA A O 1
ATOM 839 N N . GLY A 1 110 ? -16.597 1.030 22.675 1.00 90.12 110 GLY A N 1
ATOM 840 C CA . GLY A 1 110 ? -15.364 1.001 23.457 1.00 90.12 110 GLY A CA 1
ATOM 841 C C . GLY A 1 110 ? -15.614 0.689 24.933 1.00 90.12 110 GLY A C 1
ATOM 842 O O . GLY A 1 110 ? -14.921 -0.150 25.514 1.00 90.12 110 GLY A O 1
ATOM 843 N N . MET A 1 111 ? -16.630 1.306 25.536 1.00 91.44 111 MET A N 1
ATOM 844 C CA . MET A 1 111 ? -17.024 1.032 26.921 1.00 91.44 111 MET A CA 1
ATOM 845 C C . MET A 1 111 ? -17.589 -0.382 27.089 1.00 91.44 111 MET A C 1
ATOM 847 O O . MET A 1 111 ? -17.183 -1.097 28.009 1.00 91.44 111 MET A O 1
ATOM 851 N N . LEU A 1 112 ? -18.432 -0.839 26.160 1.00 93.50 112 LEU A N 1
ATOM 852 C CA . LEU A 1 112 ? -18.941 -2.211 26.146 1.00 93.50 112 LEU A CA 1
ATOM 853 C C . LEU A 1 112 ? -17.810 -3.239 26.014 1.00 93.50 112 LEU A C 1
ATOM 855 O O . LEU A 1 112 ? -17.816 -4.243 26.722 1.00 93.50 112 LEU A O 1
ATOM 859 N N . VAL A 1 113 ? -16.805 -2.982 25.172 1.00 91.00 113 VAL A N 1
ATOM 860 C CA . VAL A 1 113 ? -15.612 -3.837 25.045 1.00 91.00 113 VAL A CA 1
ATOM 861 C C . VAL A 1 113 ? -14.846 -3.904 26.363 1.00 91.00 113 VAL A C 1
ATOM 863 O O . VAL A 1 113 ? -14.470 -5.000 26.780 1.00 91.00 113 VAL A O 1
ATOM 866 N N . LYS A 1 114 ? -14.639 -2.773 27.053 1.00 89.75 114 LYS A N 1
ATOM 867 C CA . LYS A 1 114 ? -13.968 -2.755 28.365 1.00 89.75 114 LYS A CA 1
ATOM 868 C C . LYS A 1 114 ? -14.716 -3.623 29.379 1.00 89.75 114 LYS A C 1
ATOM 870 O O . LYS A 1 114 ? -14.098 -4.489 29.992 1.00 89.75 114 LYS A O 1
ATOM 875 N N . VAL A 1 115 ? -16.034 -3.448 29.511 1.00 93.06 115 VAL A N 1
ATOM 876 C CA . VAL A 1 115 ? -16.854 -4.226 30.457 1.00 93.06 115 VAL A CA 1
ATOM 877 C C . VAL A 1 115 ? -16.894 -5.704 30.065 1.00 93.06 115 VAL A C 1
ATOM 879 O O . VAL A 1 115 ? -16.601 -6.562 30.891 1.00 93.06 115 VAL A O 1
ATOM 882 N N . ALA A 1 116 ? -17.164 -6.030 28.800 1.00 92.81 116 ALA A N 1
ATOM 883 C CA . ALA A 1 116 ? -17.204 -7.411 28.319 1.00 92.81 116 ALA A CA 1
ATOM 884 C C . ALA A 1 116 ? -15.860 -8.139 28.483 1.00 92.81 116 ALA A C 1
ATOM 886 O O . ALA A 1 116 ? -15.847 -9.346 28.725 1.00 92.81 116 ALA A O 1
ATOM 887 N N . SER A 1 117 ? -14.736 -7.419 28.398 1.00 90.38 117 SER A N 1
ATOM 888 C CA . SER A 1 117 ? -13.400 -7.975 28.647 1.00 90.38 117 SER A CA 1
ATOM 889 C C . SER A 1 117 ? -13.235 -8.462 30.088 1.00 90.38 117 SER A C 1
ATOM 891 O O . SER A 1 117 ? -12.647 -9.521 30.295 1.00 90.38 117 SER A O 1
ATOM 893 N N . LEU A 1 118 ? -13.795 -7.748 31.075 1.00 91.56 118 LEU A N 1
ATOM 894 C CA . LEU A 1 118 ? -13.739 -8.146 32.492 1.00 91.56 118 LEU A CA 1
ATOM 895 C C . LEU A 1 118 ? -14.412 -9.503 32.739 1.00 91.56 118 LEU A C 1
ATOM 897 O O . LEU A 1 118 ? -13.977 -10.260 33.602 1.00 91.56 118 LEU A O 1
ATOM 901 N N . TYR A 1 119 ? -15.444 -9.819 31.954 1.00 92.75 119 TYR A N 1
ATOM 902 C CA . TYR A 1 119 ? -16.225 -11.054 32.057 1.00 92.75 119 TYR A CA 1
ATOM 903 C C . TYR A 1 119 ? -15.908 -12.067 30.950 1.00 92.75 119 TYR A C 1
ATOM 905 O O . TYR A 1 119 ? -16.695 -12.986 30.726 1.00 92.75 119 TYR A O 1
ATOM 913 N N . GLN A 1 120 ? -14.811 -11.884 30.202 1.00 90.06 120 GLN A N 1
ATOM 914 C CA . GLN A 1 120 ? -14.423 -12.750 29.074 1.00 90.06 120 GLN A CA 1
ATOM 915 C C . GLN A 1 120 ? -15.561 -12.992 28.059 1.00 90.06 120 GLN A C 1
ATOM 917 O O . GLN A 1 120 ? -15.663 -14.040 27.429 1.00 90.06 120 GLN A O 1
ATOM 922 N N . SER A 1 121 ? -16.435 -12.001 27.890 1.00 92.31 121 SER A N 1
ATOM 923 C CA . SER A 1 121 ? -17.679 -12.101 27.119 1.00 92.31 121 SER A CA 1
ATOM 924 C C . SER A 1 121 ? -17.621 -11.332 25.796 1.00 92.31 121 SER A C 1
ATOM 926 O O . SER A 1 121 ? -18.645 -11.060 25.171 1.00 92.31 121 SER A O 1
ATOM 928 N N . LEU A 1 122 ? -16.409 -11.008 25.332 1.00 90.00 122 LEU A N 1
ATOM 929 C CA . LEU A 1 122 ? -16.166 -10.357 24.041 1.00 90.00 122 LEU A CA 1
ATOM 930 C C . LEU A 1 122 ? -16.804 -11.084 22.843 1.00 90.00 122 LEU A C 1
ATOM 932 O O . LEU A 1 122 ? -17.395 -10.396 22.009 1.00 90.00 122 LEU A O 1
ATOM 936 N N . PRO A 1 123 ? -16.774 -12.433 22.745 1.00 89.44 123 PRO A N 1
ATOM 937 C CA . PRO A 1 123 ? -17.415 -13.136 21.632 1.00 89.44 123 PRO A CA 1
ATOM 938 C C . PRO A 1 123 ? -18.924 -12.882 21.521 1.00 89.44 123 PRO A C 1
ATOM 940 O O . PRO A 1 123 ? -19.469 -12.961 20.425 1.00 89.44 123 PRO A O 1
ATOM 943 N N . ILE A 1 124 ? -19.585 -12.559 22.637 1.00 91.75 124 ILE A N 1
ATOM 944 C CA . ILE A 1 124 ? -21.036 -12.351 22.710 1.00 91.75 124 ILE A CA 1
ATOM 945 C C . ILE A 1 124 ? -21.398 -10.945 22.224 1.00 91.75 124 ILE A C 1
ATOM 947 O O . ILE A 1 124 ? -22.319 -10.781 21.432 1.00 91.75 124 ILE A O 1
ATOM 951 N N . VAL A 1 125 ? -20.651 -9.922 22.647 1.00 92.75 125 VAL A N 1
ATOM 952 C CA . VAL A 1 125 ? -20.943 -8.522 22.284 1.00 92.75 125 VAL A CA 1
ATOM 953 C C . VAL A 1 125 ? -20.448 -8.146 20.887 1.00 92.75 125 VAL A C 1
ATOM 955 O O . VAL A 1 125 ? -20.985 -7.235 20.258 1.00 92.75 125 VAL A O 1
ATOM 958 N N . ARG A 1 126 ? -19.424 -8.838 20.375 1.00 90.06 126 ARG A N 1
ATOM 959 C CA . ARG A 1 126 ? -18.747 -8.470 19.125 1.00 90.06 126 ARG A CA 1
ATOM 960 C C . ARG A 1 126 ? -19.678 -8.409 17.906 1.00 90.06 126 ARG A C 1
ATOM 962 O O . ARG A 1 126 ? -19.632 -7.385 17.226 1.00 90.06 126 ARG A O 1
ATOM 969 N N . PRO A 1 127 ? -20.544 -9.403 17.619 1.00 90.38 127 PRO A N 1
ATOM 970 C CA . PRO A 1 127 ? -21.462 -9.320 16.480 1.00 90.38 127 PRO A CA 1
ATOM 971 C C . PRO A 1 127 ? -22.363 -8.081 16.530 1.00 90.38 127 PRO A C 1
ATOM 973 O O . PRO A 1 127 ? -22.594 -7.447 15.502 1.00 90.38 127 PRO A O 1
ATOM 976 N N . HIS A 1 128 ? -22.819 -7.695 17.725 1.00 91.56 128 HIS A N 1
ATOM 977 C CA . HIS A 1 128 ? -23.670 -6.523 17.919 1.00 91.56 128 HIS A CA 1
ATOM 978 C C . HIS A 1 128 ? -22.927 -5.206 17.689 1.00 91.56 128 HIS A C 1
ATOM 980 O O . HIS A 1 128 ? -23.458 -4.300 17.044 1.00 91.56 128 HIS A O 1
ATOM 986 N N . ILE A 1 129 ? -21.687 -5.109 18.175 1.00 91.81 129 ILE A N 1
ATOM 987 C CA . ILE A 1 129 ? -20.830 -3.943 17.944 1.00 91.81 129 ILE A CA 1
ATOM 988 C C . ILE A 1 129 ? -20.528 -3.803 16.452 1.00 91.81 129 ILE A C 1
ATOM 990 O O . ILE A 1 129 ? -20.734 -2.732 15.886 1.00 91.81 129 ILE A O 1
ATOM 994 N N . CYS A 1 130 ? -20.089 -4.886 15.802 1.00 90.19 130 CYS A N 1
ATOM 995 C CA . CYS A 1 130 ? -19.799 -4.884 14.371 1.00 90.19 130 CYS A CA 1
ATOM 996 C C . CYS A 1 130 ? -21.030 -4.479 13.558 1.00 90.19 130 CYS A C 1
ATOM 998 O O . CYS A 1 130 ? -20.914 -3.619 12.695 1.00 90.19 130 CYS A O 1
ATOM 1000 N N . TYR A 1 131 ? -22.204 -5.043 13.857 1.00 90.38 131 TYR A N 1
ATOM 1001 C CA . TYR A 1 131 ? -23.449 -4.668 13.188 1.00 90.38 131 TYR A CA 1
ATOM 1002 C C . TYR A 1 131 ? -23.753 -3.171 13.335 1.00 90.38 131 TYR A C 1
ATOM 1004 O O . TYR A 1 131 ? -24.011 -2.496 12.342 1.00 90.38 131 TYR A O 1
ATOM 1012 N N . SER A 1 132 ? -23.672 -2.643 14.559 1.00 91.88 132 SER A N 1
ATOM 1013 C CA . SER A 1 132 ? -24.001 -1.241 14.842 1.00 91.88 132 SER A CA 1
ATOM 1014 C C . SER A 1 132 ? -23.032 -0.284 14.148 1.00 91.88 132 SER A C 1
ATOM 1016 O O . SER A 1 132 ? -23.469 0.675 13.520 1.00 91.88 132 SER A O 1
ATOM 1018 N N . LEU A 1 133 ? -21.726 -0.572 14.174 1.00 92.56 133 LEU A N 1
ATOM 1019 C CA . LEU A 1 133 ? -20.726 0.242 13.477 1.00 92.56 133 LEU A CA 1
ATOM 1020 C C . LEU A 1 133 ? -20.888 0.154 11.954 1.00 92.56 133 LEU A C 1
ATOM 1022 O O . LEU A 1 133 ? -20.960 1.183 11.290 1.00 92.56 133 LEU A O 1
ATOM 1026 N N . LEU A 1 134 ? -21.009 -1.054 11.396 1.00 91.81 134 LEU A N 1
ATOM 1027 C CA . LEU A 1 134 ? -21.146 -1.255 9.948 1.00 91.81 134 LEU A CA 1
ATOM 1028 C C . LEU A 1 134 ? -22.458 -0.688 9.387 1.00 91.81 134 LEU A C 1
ATOM 1030 O O . LEU A 1 134 ? -22.522 -0.391 8.195 1.00 91.81 134 LEU A O 1
ATOM 1034 N N . SER A 1 135 ? -23.483 -0.491 10.224 1.00 92.56 135 SER A N 1
ATOM 1035 C CA . SER A 1 135 ? -24.746 0.134 9.809 1.00 92.56 135 SER A CA 1
ATOM 1036 C C . SER A 1 135 ? -24.581 1.571 9.293 1.00 92.56 135 SER A C 1
ATOM 1038 O O . SER A 1 135 ? -25.383 2.011 8.473 1.00 92.56 135 SER A O 1
ATOM 1040 N N . HIS A 1 136 ? -23.506 2.266 9.690 1.00 92.62 136 HIS A N 1
ATOM 1041 C CA . HIS A 1 136 ? -23.164 3.615 9.218 1.00 92.62 136 HIS A CA 1
ATOM 1042 C C . HIS A 1 136 ? -22.592 3.637 7.785 1.00 92.62 136 HIS A C 1
ATOM 1044 O O . HIS A 1 136 ? -22.465 4.698 7.177 1.00 92.62 136 HIS A O 1
ATOM 1050 N N . GLY A 1 137 ? -22.254 2.480 7.203 1.00 91.06 137 GLY A N 1
ATOM 1051 C CA . GLY A 1 137 ? -21.863 2.363 5.796 1.00 91.06 137 GLY A CA 1
ATOM 1052 C C . GLY A 1 137 ? -20.640 3.207 5.411 1.00 91.06 137 GLY A C 1
ATOM 1053 O O . GLY A 1 137 ? -19.587 3.115 6.033 1.00 91.06 137 GLY A O 1
ATOM 1054 N N . ARG A 1 138 ? -20.760 4.021 4.352 1.00 89.69 138 ARG A N 1
ATOM 1055 C CA . ARG A 1 138 ? -19.640 4.830 3.822 1.00 89.69 138 ARG A CA 1
ATOM 1056 C C . ARG A 1 138 ? -19.118 5.862 4.821 1.00 89.69 138 ARG A C 1
ATOM 1058 O O . ARG A 1 138 ? -17.910 6.085 4.873 1.00 89.69 138 ARG A O 1
ATOM 1065 N N . ASP A 1 139 ? -20.000 6.431 5.637 1.00 91.06 139 ASP A N 1
ATOM 1066 C CA . ASP A 1 139 ? -19.632 7.469 6.600 1.00 91.06 139 ASP A CA 1
ATOM 1067 C C . ASP A 1 139 ? -18.680 6.916 7.669 1.00 91.06 139 ASP A C 1
ATOM 1069 O O . ASP A 1 139 ? -17.747 7.606 8.084 1.00 91.06 139 ASP A O 1
ATOM 1073 N N . LEU A 1 140 ? -18.831 5.634 8.034 1.00 93.56 140 LEU A N 1
ATOM 1074 C CA . LEU A 1 140 ? -17.882 4.933 8.898 1.00 93.56 140 LEU A CA 1
ATOM 1075 C C . LEU A 1 140 ? -16.484 4.909 8.279 1.00 93.56 140 LEU A C 1
ATOM 1077 O O . LEU A 1 140 ? -15.521 5.277 8.941 1.00 93.56 140 LEU A O 1
ATOM 1081 N N . HIS A 1 141 ? -16.352 4.470 7.028 1.00 92.62 141 HIS A N 1
ATOM 1082 C CA . HIS A 1 141 ? -15.045 4.308 6.384 1.00 92.62 141 HIS A CA 1
ATOM 1083 C C . HIS A 1 141 ? -14.339 5.655 6.179 1.00 92.62 141 HIS A C 1
ATOM 1085 O O . HIS A 1 141 ? -13.131 5.768 6.401 1.00 92.62 141 HIS A O 1
ATOM 1091 N N . SER A 1 142 ? -15.104 6.702 5.867 1.00 92.38 142 SER A N 1
ATOM 1092 C CA . SER A 1 142 ? -14.610 8.080 5.839 1.00 92.38 142 SER A CA 1
ATOM 1093 C C . SER A 1 142 ? -14.150 8.559 7.221 1.00 92.38 142 SER A C 1
ATOM 1095 O O . SER A 1 142 ? -13.070 9.143 7.336 1.00 92.38 142 SER A O 1
ATOM 1097 N N . ALA A 1 143 ? -14.898 8.257 8.287 1.00 92.75 143 ALA A N 1
ATOM 1098 C CA . ALA A 1 143 ? -14.495 8.572 9.658 1.00 92.75 143 ALA A CA 1
ATOM 1099 C C . ALA A 1 143 ? -13.242 7.787 10.098 1.00 92.75 143 ALA A C 1
ATOM 1101 O O . ALA A 1 143 ? -12.343 8.357 10.723 1.00 92.75 143 ALA A O 1
ATOM 1102 N N . ILE A 1 144 ? -13.135 6.508 9.713 1.00 94.44 144 ILE A N 1
ATOM 1103 C CA . ILE A 1 144 ? -11.946 5.680 9.949 1.00 94.44 144 ILE A CA 1
ATOM 1104 C C . ILE A 1 144 ? -10.737 6.305 9.261 1.00 94.44 144 ILE A C 1
ATOM 1106 O O . ILE A 1 144 ? -9.703 6.435 9.902 1.00 94.44 144 ILE A O 1
ATOM 1110 N N . LEU A 1 145 ? -10.836 6.719 7.994 1.00 93.31 145 LEU A N 1
ATOM 1111 C CA . LEU A 1 145 ? -9.713 7.342 7.287 1.00 93.31 145 LEU A CA 1
ATOM 1112 C C . LEU A 1 145 ? -9.232 8.625 7.987 1.00 93.31 145 LEU A C 1
ATOM 1114 O O . LEU A 1 145 ? -8.024 8.864 8.070 1.00 93.31 145 LEU A O 1
ATOM 1118 N N . GLN A 1 146 ? -10.162 9.437 8.497 1.00 92.31 146 GLN A N 1
ATOM 1119 C CA . GLN A 1 146 ? -9.848 10.694 9.182 1.00 92.31 146 GLN A CA 1
ATOM 1120 C C . GLN A 1 146 ? -9.161 10.471 10.533 1.00 92.31 146 GLN A C 1
ATOM 1122 O O . GLN A 1 146 ? -8.215 11.189 10.867 1.00 92.31 146 GLN A O 1
ATOM 1127 N N . ASN A 1 147 ? -9.613 9.487 11.316 1.00 93.12 147 ASN A N 1
ATOM 1128 C CA . ASN A 1 147 ? -9.083 9.244 12.655 1.00 93.12 147 ASN A CA 1
ATOM 1129 C C . ASN A 1 147 ? -9.028 7.748 13.024 1.00 93.12 147 ASN A C 1
ATOM 1131 O O . ASN A 1 147 ? -9.714 7.313 13.955 1.00 93.12 147 ASN A O 1
ATOM 1135 N N . PRO A 1 148 ? -8.177 6.952 12.346 1.00 94.69 148 PRO A N 1
ATOM 1136 C CA . PRO A 1 148 ? -8.089 5.511 12.546 1.00 94.69 148 PRO A CA 1
ATOM 1137 C C . PRO A 1 148 ? -7.889 5.064 14.005 1.00 94.69 148 PRO A C 1
ATOM 1139 O O . PRO A 1 148 ? -8.514 4.076 14.389 1.00 94.69 148 PRO A O 1
ATOM 1142 N N . PRO A 1 149 ? -7.086 5.743 14.859 1.00 93.69 149 PRO A N 1
ATOM 1143 C CA . PRO A 1 149 ? -6.881 5.303 16.242 1.00 93.69 149 PRO A CA 1
ATOM 1144 C C . PRO A 1 149 ? -8.153 5.189 17.097 1.00 93.69 149 PRO A C 1
ATOM 1146 O O . PRO A 1 149 ? -8.159 4.431 18.061 1.00 93.69 149 PRO A O 1
ATOM 1149 N N . HIS A 1 150 ? -9.243 5.880 16.750 1.00 90.81 150 HIS A N 1
ATOM 1150 C CA . HIS A 1 150 ? -10.522 5.715 17.454 1.00 90.81 150 HIS A CA 1
ATOM 1151 C C . HIS A 1 150 ? -11.267 4.431 17.065 1.00 90.81 150 HIS A C 1
ATOM 1153 O O . HIS A 1 150 ? -12.124 3.962 17.805 1.00 90.81 150 HIS A O 1
ATOM 1159 N N . PHE A 1 151 ? -10.916 3.823 15.933 1.00 92.50 151 PHE A N 1
ATOM 1160 C CA . PHE A 1 151 ? -11.616 2.681 15.349 1.00 92.50 151 PHE A CA 1
ATOM 1161 C C . PHE A 1 151 ? -10.776 1.399 15.377 1.00 92.50 151 PHE A C 1
ATOM 1163 O O . PHE A 1 151 ? -10.979 0.511 14.556 1.00 92.50 151 PHE A O 1
ATOM 1170 N N . LEU A 1 152 ? -9.846 1.257 16.330 1.00 90.69 152 LEU A N 1
ATOM 1171 C CA . LEU A 1 152 ? -8.924 0.106 16.447 1.00 90.69 152 LEU A CA 1
ATOM 1172 C C . LEU A 1 152 ? -9.598 -1.259 16.646 1.00 90.69 152 LEU A C 1
ATOM 1174 O O . LEU A 1 152 ? -8.941 -2.300 16.616 1.00 90.69 152 LEU A O 1
ATOM 1178 N N . LEU A 1 153 ? -10.907 -1.243 16.860 1.00 87.19 153 LEU A N 1
ATOM 1179 C CA . LEU A 1 153 ? -11.773 -2.408 16.855 1.00 87.19 153 LEU A CA 1
ATOM 1180 C C . LEU A 1 153 ? -11.936 -3.006 15.445 1.00 87.19 153 LEU A C 1
ATOM 1182 O O . LEU A 1 153 ? -12.237 -4.184 15.312 1.00 87.19 153 LEU A O 1
ATOM 1186 N N . LEU A 1 154 ? -11.711 -2.219 14.393 1.00 91.06 154 LEU A N 1
ATOM 1187 C CA . LEU A 1 154 ? -11.871 -2.619 13.000 1.00 91.06 154 LEU A CA 1
ATOM 1188 C C . LEU A 1 154 ? -10.507 -2.781 12.325 1.00 91.06 154 LEU A C 1
ATOM 1190 O O . LEU A 1 154 ? -9.599 -1.965 12.490 1.00 91.06 154 LEU A O 1
ATOM 1194 N N . SER A 1 155 ? -10.379 -3.824 11.507 1.00 93.38 155 SER A N 1
ATOM 1195 C CA . SER A 1 155 ? -9.163 -4.120 10.739 1.00 93.38 155 SER A CA 1
ATOM 1196 C C . SER A 1 155 ? -8.733 -2.956 9.844 1.00 93.38 155 SER A C 1
ATOM 1198 O O . SER A 1 155 ? -7.543 -2.664 9.736 1.00 93.38 155 SER A O 1
ATOM 1200 N N . GLU A 1 156 ? -9.694 -2.242 9.263 1.00 94.06 156 GLU A N 1
ATOM 1201 C CA . GLU A 1 156 ? -9.454 -1.098 8.384 1.00 94.06 156 GLU A CA 1
ATOM 1202 C C . GLU A 1 156 ? -8.684 0.037 9.063 1.00 94.06 156 GLU A C 1
ATOM 1204 O O . GLU A 1 156 ? -7.780 0.612 8.455 1.00 94.06 156 GLU A O 1
ATOM 1209 N N . ALA A 1 157 ? -8.933 0.297 10.349 1.00 94.88 157 ALA A N 1
ATOM 1210 C CA . ALA A 1 157 ? -8.162 1.284 11.096 1.00 94.88 157 ALA A CA 1
ATOM 1211 C C . ALA A 1 157 ? -6.666 0.942 11.099 1.00 94.88 157 ALA A C 1
ATOM 1213 O O . ALA A 1 157 ? -5.822 1.796 10.828 1.00 94.88 157 ALA A O 1
ATOM 1214 N N . ILE A 1 158 ? -6.327 -0.329 11.327 1.00 96.38 158 ILE A N 1
ATOM 1215 C CA . ILE A 1 158 ? -4.938 -0.801 11.323 1.00 96.38 158 ILE A CA 1
ATOM 1216 C C . ILE A 1 158 ? -4.324 -0.664 9.922 1.00 96.38 158 ILE A C 1
ATOM 1218 O O . ILE A 1 158 ? -3.161 -0.276 9.814 1.00 96.38 158 ILE A O 1
ATOM 1222 N N . ILE A 1 159 ? -5.088 -0.909 8.851 1.00 97.06 159 ILE A N 1
ATOM 1223 C CA . ILE A 1 159 ? -4.623 -0.722 7.465 1.00 97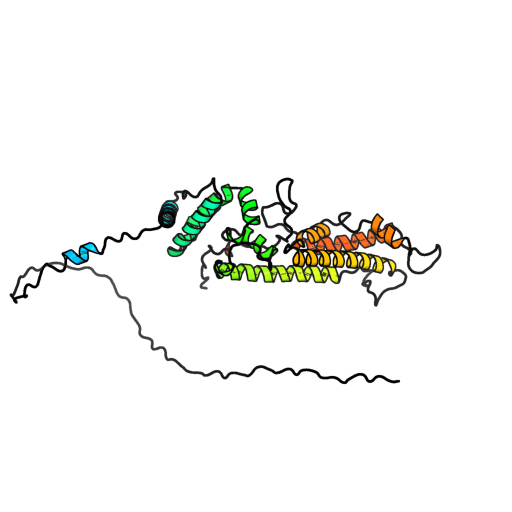.06 159 ILE A CA 1
ATOM 1224 C C . ILE A 1 159 ? -4.180 0.727 7.237 1.00 97.06 159 ILE A C 1
ATOM 1226 O O . ILE A 1 159 ? -3.067 0.960 6.757 1.00 97.06 159 ILE A O 1
ATOM 1230 N N . HIS A 1 160 ? -5.009 1.705 7.616 1.00 96.81 160 HIS A N 1
ATOM 1231 C CA . HIS A 1 160 ? -4.660 3.118 7.457 1.00 96.81 160 HIS A CA 1
ATOM 1232 C C . HIS A 1 160 ? -3.495 3.536 8.355 1.00 96.81 160 HIS A C 1
ATOM 1234 O O . HIS A 1 160 ? -2.638 4.301 7.908 1.00 96.81 160 HIS A O 1
ATOM 1240 N N . ILE A 1 161 ? -3.422 3.008 9.581 1.00 97.19 161 ILE A N 1
ATOM 1241 C CA . ILE A 1 161 ? -2.318 3.308 10.498 1.00 97.19 161 ILE A CA 1
ATOM 1242 C C . ILE A 1 161 ? -0.989 2.815 9.934 1.00 97.19 161 ILE A C 1
ATOM 1244 O O . ILE A 1 161 ? -0.023 3.574 9.855 1.00 97.19 161 ILE A O 1
ATOM 1248 N N . VAL A 1 162 ? -0.942 1.554 9.508 1.00 97.69 162 VAL A N 1
ATOM 1249 C CA . VAL A 1 162 ? 0.274 0.941 8.968 1.00 97.69 162 VAL A CA 1
ATOM 1250 C C . VAL A 1 162 ? 0.695 1.612 7.660 1.00 97.69 162 VAL A C 1
ATOM 1252 O O . VAL A 1 162 ? 1.886 1.833 7.450 1.00 97.69 162 VAL A O 1
ATOM 1255 N N . GLY A 1 163 ? -0.259 1.983 6.802 1.00 96.69 163 GLY A N 1
ATOM 1256 C CA . GLY A 1 163 ? 0.039 2.675 5.549 1.00 96.69 163 GLY A CA 1
ATOM 1257 C C . GLY A 1 163 ? 0.622 4.081 5.738 1.00 96.69 163 GLY A C 1
ATOM 1258 O O . GLY A 1 163 ? 1.447 4.507 4.930 1.00 96.69 163 GLY A O 1
ATOM 1259 N N . GLN A 1 164 ? 0.240 4.791 6.806 1.00 95.44 164 GLN A N 1
ATOM 1260 C CA . GLN A 1 164 ? 0.768 6.128 7.119 1.00 95.44 164 GLN A CA 1
ATOM 1261 C C . GLN A 1 164 ? 2.047 6.103 7.966 1.00 95.44 164 GLN A C 1
ATOM 1263 O O . GLN A 1 164 ? 2.787 7.090 7.997 1.00 95.44 164 GLN A O 1
ATOM 1268 N N . ALA A 1 165 ? 2.349 4.983 8.624 1.00 93.56 165 ALA A N 1
ATOM 1269 C CA . ALA A 1 165 ? 3.544 4.845 9.441 1.00 93.56 165 ALA A CA 1
ATOM 1270 C C . ALA A 1 165 ? 4.836 5.130 8.630 1.00 93.56 165 ALA A C 1
ATOM 1272 O O . ALA A 1 165 ? 4.955 4.749 7.462 1.00 93.56 165 ALA A O 1
ATOM 1273 N N . PRO A 1 166 ? 5.840 5.803 9.228 1.00 91.31 166 PRO A N 1
ATOM 1274 C CA . PRO A 1 166 ? 5.958 6.138 10.649 1.00 91.31 166 PRO A CA 1
ATOM 1275 C C . PRO A 1 166 ? 5.242 7.433 11.069 1.00 91.31 166 PRO A C 1
ATOM 1277 O O . PRO A 1 166 ? 5.347 7.809 12.239 1.00 91.31 166 PRO A O 1
ATOM 1280 N N . LEU A 1 167 ? 4.544 8.123 10.158 1.00 93.38 167 LEU A N 1
ATOM 1281 C CA . LEU A 1 167 ? 3.781 9.312 10.526 1.00 93.38 167 LEU A CA 1
ATOM 1282 C C . LEU A 1 167 ? 2.619 8.931 11.448 1.00 93.38 167 LEU A C 1
ATOM 1284 O O . LEU A 1 167 ? 2.017 7.867 11.320 1.00 93.38 167 LEU A O 1
ATOM 1288 N N . TRP A 1 168 ? 2.327 9.821 12.390 1.00 93.50 168 TRP A N 1
ATOM 1289 C CA . TRP A 1 168 ? 1.203 9.707 13.313 1.00 93.50 168 TRP A CA 1
ATOM 1290 C C . TRP A 1 168 ? 0.529 11.079 13.414 1.00 93.50 168 TRP A C 1
ATOM 1292 O O . TRP A 1 168 ? 0.799 11.827 14.351 1.00 93.50 168 TRP A O 1
ATOM 1302 N N . PRO A 1 169 ? -0.258 11.472 12.397 1.00 91.06 169 PRO A N 1
ATOM 1303 C CA . PRO A 1 169 ? -0.834 12.814 12.319 1.00 91.06 169 PRO A CA 1
ATOM 1304 C C . PRO A 1 169 ? -2.068 13.000 13.219 1.00 91.06 169 PRO A C 1
ATOM 1306 O O . PRO A 1 169 ? -2.666 14.073 13.216 1.00 91.06 169 PRO A O 1
ATOM 1309 N N . TRP A 1 170 ? -2.479 11.966 13.958 1.00 93.31 170 TRP A N 1
ATOM 1310 C CA . TRP A 1 170 ? -3.702 11.976 14.761 1.00 93.31 170 TRP A CA 1
ATOM 1311 C C . TRP A 1 170 ? -3.462 12.521 16.171 1.00 93.31 170 TRP A C 1
ATOM 1313 O O . TRP A 1 170 ? -2.373 12.344 16.719 1.00 93.31 170 TRP A O 1
ATOM 1323 N N . PRO A 1 171 ? -4.488 13.133 16.789 1.00 90.56 171 PRO A N 1
ATOM 1324 C CA . PRO A 1 171 ? -4.371 13.720 18.123 1.00 90.56 171 PRO A CA 1
ATOM 1325 C C . PRO A 1 171 ? -4.250 12.681 19.247 1.00 90.56 171 PRO A C 1
ATOM 1327 O O . PRO A 1 171 ? -3.756 13.010 20.320 1.00 90.56 171 PRO A O 1
ATOM 1330 N N . VAL A 1 172 ? -4.708 11.445 19.021 1.00 89.69 172 VAL A N 1
ATOM 1331 C CA . VAL A 1 172 ? -4.641 10.360 20.014 1.00 89.69 172 VAL A CA 1
ATOM 1332 C C . VAL A 1 172 ? -3.183 9.997 20.266 1.00 89.69 172 VAL A C 1
ATOM 1334 O O . VAL A 1 172 ? -2.460 9.717 19.306 1.00 89.69 172 VAL A O 1
ATOM 1337 N N . SER A 1 173 ? -2.742 9.975 21.528 1.00 91.31 173 SER A N 1
ATOM 1338 C CA . SER A 1 173 ? -1.368 9.579 21.836 1.00 91.31 173 SER A CA 1
ATOM 1339 C C . SER A 1 173 ? -1.165 8.098 21.533 1.00 91.31 173 SER A C 1
ATOM 1341 O O . SER A 1 173 ? -2.047 7.271 21.762 1.00 91.31 173 SER A O 1
ATOM 1343 N N . LYS A 1 174 ? 0.033 7.731 21.064 1.00 89.94 174 LYS A N 1
ATOM 1344 C CA . LYS A 1 174 ? 0.408 6.315 20.935 1.00 89.94 174 LYS A CA 1
ATOM 1345 C C . LYS A 1 174 ? 0.366 5.598 22.284 1.00 89.94 174 LYS A C 1
ATOM 1347 O O . LYS A 1 174 ? 0.063 4.413 22.310 1.00 89.94 174 LYS A O 1
ATOM 1352 N N . ASP A 1 175 ? 0.626 6.316 23.374 1.00 89.88 175 ASP A N 1
ATOM 1353 C CA . ASP A 1 175 ? 0.637 5.764 24.732 1.00 89.88 175 ASP A CA 1
ATOM 1354 C C . ASP A 1 175 ? -0.764 5.359 25.218 1.00 89.88 175 ASP A C 1
ATOM 1356 O O . ASP A 1 175 ? -0.888 4.484 26.073 1.00 89.88 175 ASP A O 1
ATOM 1360 N N . ASP A 1 176 ? -1.816 5.939 24.629 1.00 88.38 176 ASP A N 1
ATOM 1361 C CA . ASP A 1 176 ? -3.212 5.605 24.939 1.00 88.38 176 ASP A CA 1
ATOM 1362 C C . ASP A 1 176 ? -3.666 4.314 24.236 1.00 88.38 176 ASP A C 1
ATOM 1364 O O . ASP A 1 176 ? -4.744 3.779 24.510 1.00 88.38 176 ASP A O 1
ATOM 1368 N N . ILE A 1 177 ? -2.855 3.793 23.309 1.00 89.94 177 ILE A N 1
ATOM 1369 C CA . ILE A 1 177 ? -3.193 2.608 22.529 1.00 89.94 177 ILE A CA 1
ATOM 1370 C C . ILE A 1 177 ? -2.802 1.341 23.302 1.00 89.94 177 ILE A C 1
ATOM 1372 O O . ILE A 1 177 ? -1.651 1.202 23.725 1.00 89.94 177 ILE A O 1
ATOM 1376 N N . PRO A 1 178 ? -3.704 0.347 23.432 1.00 88.88 178 PRO A N 1
ATOM 1377 C CA . PRO A 1 178 ? -3.383 -0.906 24.106 1.00 88.88 178 PRO A CA 1
ATOM 1378 C C . PRO A 1 178 ? -2.135 -1.580 23.522 1.00 88.88 178 PRO A C 1
ATOM 1380 O O . PRO A 1 178 ? -2.026 -1.770 22.308 1.00 88.88 178 PRO A O 1
ATOM 1383 N N . SER A 1 179 ? -1.217 -2.036 24.382 1.00 89.62 179 SER A N 1
ATOM 1384 C CA . SER A 1 179 ? 0.083 -2.573 23.947 1.00 89.62 179 SER A CA 1
ATOM 1385 C C . SER A 1 179 ? -0.033 -3.752 22.973 1.00 89.62 179 SER A C 1
ATOM 1387 O O . SER A 1 179 ? 0.803 -3.901 22.087 1.00 89.62 179 SER A O 1
ATOM 1389 N N . LYS A 1 180 ? -1.081 -4.583 23.089 1.00 87.94 180 LYS A N 1
ATOM 1390 C CA . LYS A 1 180 ? -1.355 -5.676 22.135 1.00 87.94 180 LYS A CA 1
ATOM 1391 C C . LYS A 1 180 ? -1.599 -5.141 20.717 1.00 87.94 180 LYS A C 1
ATOM 1393 O O . LYS A 1 180 ? -1.081 -5.711 19.760 1.00 87.94 180 LYS A O 1
ATOM 1398 N N . VAL A 1 181 ? -2.332 -4.034 20.593 1.00 91.56 181 VAL A N 1
ATOM 1399 C CA . VAL A 1 181 ? -2.624 -3.373 19.313 1.00 91.56 181 VAL A CA 1
ATOM 1400 C C . VAL A 1 181 ? -1.380 -2.693 18.757 1.00 91.56 181 VAL A C 1
ATOM 1402 O O . VAL A 1 181 ? -1.093 -2.845 17.574 1.00 91.56 181 VAL A O 1
ATOM 1405 N N . LEU A 1 182 ? -0.594 -2.017 19.602 1.00 93.19 182 LEU A N 1
ATOM 1406 C CA . LEU A 1 182 ? 0.684 -1.434 19.178 1.00 93.19 182 LEU A CA 1
ATOM 1407 C C . LEU A 1 182 ? 1.633 -2.497 18.618 1.00 93.19 182 LEU A C 1
ATOM 1409 O O . LEU A 1 182 ? 2.137 -2.330 17.511 1.00 93.19 182 LEU A O 1
ATOM 1413 N N . ARG A 1 183 ? 1.798 -3.632 19.313 1.00 93.56 183 ARG A N 1
ATOM 1414 C CA . ARG A 1 183 ? 2.615 -4.753 18.816 1.00 93.56 183 ARG A CA 1
ATOM 1415 C C . ARG A 1 183 ? 2.116 -5.291 17.474 1.00 93.56 183 ARG A C 1
ATOM 1417 O O . ARG A 1 183 ? 2.925 -5.648 16.619 1.00 93.56 183 ARG A O 1
ATOM 1424 N N . LEU A 1 184 ? 0.797 -5.357 17.275 1.00 94.56 184 LEU A N 1
ATOM 1425 C CA . LEU A 1 184 ? 0.212 -5.751 15.992 1.00 94.56 184 LEU A CA 1
ATOM 1426 C C . LEU A 1 184 ? 0.552 -4.741 14.889 1.00 94.56 184 LEU A C 1
ATOM 1428 O O . LEU A 1 184 ? 1.013 -5.150 13.824 1.00 94.56 184 LEU A O 1
ATOM 1432 N N . ILE A 1 185 ? 0.358 -3.444 15.144 1.00 95.69 185 ILE A N 1
ATOM 1433 C CA . ILE A 1 185 ? 0.681 -2.364 14.200 1.00 95.69 185 ILE A CA 1
ATOM 1434 C C . ILE A 1 185 ? 2.166 -2.416 13.825 1.00 95.69 185 ILE A C 1
ATOM 1436 O O . ILE A 1 185 ? 2.497 -2.377 12.643 1.00 95.69 185 ILE A O 1
ATOM 1440 N N . GLU A 1 186 ? 3.057 -2.554 14.807 1.00 95.81 186 GLU A N 1
ATOM 1441 C CA . GLU A 1 186 ? 4.503 -2.647 14.591 1.00 95.81 186 GLU A CA 1
ATOM 1442 C C . GLU A 1 186 ? 4.877 -3.858 13.735 1.00 95.81 186 GLU A C 1
ATOM 1444 O O . GLU A 1 186 ? 5.599 -3.707 12.748 1.00 95.81 186 GLU A O 1
ATOM 1449 N N . ARG A 1 187 ? 4.342 -5.045 14.054 1.00 96.50 187 ARG A N 1
ATOM 1450 C CA . ARG A 1 187 ? 4.561 -6.261 13.257 1.00 96.50 187 ARG A CA 1
ATOM 1451 C C . ARG A 1 187 ? 4.114 -6.059 11.809 1.00 96.50 187 ARG A C 1
ATOM 1453 O O . ARG A 1 187 ? 4.901 -6.262 10.889 1.00 96.50 187 ARG A O 1
ATOM 1460 N N . LYS A 1 188 ? 2.879 -5.590 11.604 1.00 97.69 188 LYS A N 1
ATOM 1461 C CA . LYS A 1 188 ? 2.333 -5.328 10.263 1.00 97.69 188 LYS A CA 1
ATOM 1462 C C . LYS A 1 188 ? 3.136 -4.273 9.511 1.00 97.69 188 LYS A C 1
ATOM 1464 O O . LYS A 1 188 ? 3.312 -4.396 8.303 1.00 97.69 188 LYS A O 1
ATOM 1469 N N . PHE A 1 189 ? 3.652 -3.263 10.205 1.00 97.75 189 PHE A N 1
ATOM 1470 C CA . PHE A 1 189 ? 4.511 -2.248 9.610 1.00 97.75 189 PHE A CA 1
ATOM 1471 C C . PHE A 1 189 ? 5.862 -2.807 9.162 1.00 97.75 189 PHE A C 1
ATOM 1473 O O . PHE A 1 189 ? 6.329 -2.452 8.079 1.00 97.75 189 PHE A O 1
ATOM 1480 N N . VAL A 1 190 ? 6.477 -3.703 9.937 1.00 97.88 190 VAL A N 1
ATOM 1481 C CA . VAL A 1 190 ? 7.714 -4.392 9.534 1.00 97.88 190 VAL A CA 1
ATOM 1482 C C . VAL A 1 190 ? 7.482 -5.235 8.279 1.00 97.88 190 VAL A C 1
ATOM 1484 O O . VAL A 1 190 ? 8.259 -5.124 7.325 1.00 97.88 190 VAL A O 1
ATOM 1487 N N . ASP A 1 191 ? 6.393 -6.003 8.238 1.00 97.44 191 ASP A N 1
ATOM 1488 C CA . ASP A 1 191 ? 6.029 -6.825 7.078 1.00 97.44 191 ASP A CA 1
ATOM 1489 C C . ASP A 1 191 ? 5.770 -5.950 5.842 1.00 97.44 191 ASP A C 1
ATOM 1491 O O . ASP A 1 191 ? 6.339 -6.173 4.771 1.00 97.44 191 ASP A O 1
ATOM 1495 N N . PHE A 1 192 ? 4.976 -4.888 6.006 1.00 98.00 192 PHE A N 1
ATOM 1496 C CA . PHE A 1 192 ? 4.671 -3.912 4.960 1.00 98.00 192 PHE A CA 1
ATOM 1497 C C . PHE A 1 192 ? 5.929 -3.230 4.412 1.00 98.00 192 PHE A C 1
ATOM 1499 O O . PHE A 1 192 ? 6.128 -3.151 3.197 1.00 98.00 192 PHE A O 1
ATOM 1506 N N . LYS A 1 193 ? 6.817 -2.767 5.298 1.00 97.69 193 LYS A N 1
ATOM 1507 C CA . LYS A 1 193 ? 8.088 -2.145 4.917 1.00 97.69 193 LYS A CA 1
ATOM 1508 C C . LYS A 1 193 ? 8.971 -3.125 4.149 1.00 97.69 193 LYS A C 1
ATOM 1510 O O . LYS A 1 193 ? 9.599 -2.724 3.170 1.00 97.69 193 LYS A O 1
ATOM 1515 N N . SER A 1 194 ? 9.001 -4.387 4.570 1.00 97.88 194 SER A N 1
ATOM 1516 C CA . SER A 1 194 ? 9.768 -5.445 3.908 1.00 97.88 194 SER A CA 1
ATOM 1517 C C . SER A 1 194 ? 9.233 -5.713 2.502 1.00 97.88 194 SER A C 1
ATOM 1519 O O . SER A 1 194 ? 10.005 -5.669 1.547 1.00 97.88 194 SER A O 1
ATOM 1521 N N . ALA A 1 195 ? 7.914 -5.868 2.347 1.00 97.62 195 ALA A N 1
ATOM 1522 C CA . ALA A 1 195 ? 7.275 -6.036 1.041 1.00 97.62 195 ALA A CA 1
ATOM 1523 C C . ALA A 1 195 ? 7.555 -4.847 0.105 1.00 97.62 195 ALA A C 1
ATOM 1525 O O . ALA A 1 195 ? 7.971 -5.036 -1.039 1.00 97.62 195 ALA A O 1
ATOM 1526 N N . LYS A 1 196 ? 7.421 -3.613 0.611 1.00 97.75 196 LYS A N 1
ATOM 1527 C CA . LYS A 1 196 ? 7.750 -2.397 -0.149 1.00 97.75 196 LYS A CA 1
ATOM 1528 C C . LYS A 1 196 ? 9.224 -2.363 -0.562 1.00 97.75 196 LYS A C 1
ATOM 1530 O O . LYS A 1 196 ? 9.540 -1.982 -1.686 1.00 97.75 196 LYS A O 1
ATOM 1535 N N . SER A 1 197 ? 10.128 -2.764 0.332 1.00 97.62 197 SER A N 1
ATOM 1536 C CA . SER A 1 197 ? 11.565 -2.807 0.050 1.00 97.62 197 SER A CA 1
ATOM 1537 C C . SER A 1 197 ? 11.898 -3.796 -1.062 1.00 97.62 197 SER A C 1
ATOM 1539 O O . SER A 1 197 ? 12.678 -3.445 -1.939 1.00 97.62 197 SER A O 1
ATOM 1541 N N . VAL A 1 198 ? 11.305 -4.995 -1.048 1.00 98.12 198 VAL A N 1
ATOM 1542 C CA . VAL A 1 198 ? 11.523 -6.017 -2.088 1.00 98.12 198 VAL A CA 1
ATOM 1543 C C . VAL A 1 198 ? 11.131 -5.478 -3.461 1.00 98.12 198 VAL A C 1
ATOM 1545 O O . VAL A 1 198 ? 11.947 -5.510 -4.380 1.00 98.12 198 VAL A O 1
ATOM 1548 N N . VAL A 1 199 ? 9.932 -4.900 -3.577 1.00 98.38 199 VAL A N 1
ATOM 1549 C CA . VAL A 1 199 ? 9.462 -4.306 -4.836 1.00 98.38 199 VAL A CA 1
ATOM 1550 C C . VAL A 1 199 ? 10.367 -3.160 -5.274 1.00 98.38 199 VAL A C 1
ATOM 1552 O O . VAL A 1 199 ? 10.763 -3.102 -6.431 1.00 98.38 199 VAL A O 1
ATOM 1555 N N . ASN A 1 200 ? 10.761 -2.268 -4.362 1.00 97.56 200 ASN A N 1
ATOM 1556 C CA . ASN A 1 200 ? 11.681 -1.186 -4.709 1.00 97.56 200 ASN A CA 1
ATOM 1557 C C . ASN A 1 200 ? 13.021 -1.715 -5.221 1.00 97.56 200 ASN A C 1
ATOM 1559 O O . ASN A 1 200 ? 13.517 -1.215 -6.225 1.00 97.56 200 ASN A O 1
ATOM 1563 N N . THR A 1 201 ? 13.598 -2.730 -4.579 1.00 97.69 201 THR A N 1
ATOM 1564 C CA . THR A 1 201 ? 14.831 -3.366 -5.055 1.00 97.69 201 THR A CA 1
ATOM 1565 C C . THR A 1 201 ? 14.649 -3.955 -6.453 1.00 97.69 201 THR A C 1
ATOM 1567 O O . THR A 1 201 ? 15.512 -3.755 -7.305 1.00 97.69 201 THR A O 1
ATOM 1570 N N . GLU A 1 202 ? 13.529 -4.622 -6.725 1.00 97.38 202 GLU A N 1
ATOM 1571 C CA . GLU A 1 202 ? 13.214 -5.160 -8.051 1.00 97.38 202 GLU A CA 1
ATOM 1572 C C . GLU A 1 202 ? 13.088 -4.049 -9.108 1.00 97.38 202 GLU A C 1
ATOM 1574 O O . GLU A 1 202 ? 13.689 -4.142 -10.177 1.00 97.38 202 GLU A O 1
ATOM 1579 N N . LEU A 1 203 ? 12.398 -2.952 -8.788 1.00 98.00 203 LEU A N 1
ATOM 1580 C CA . LEU A 1 203 ? 12.264 -1.793 -9.672 1.00 98.00 203 LEU A CA 1
ATOM 1581 C C . LEU A 1 203 ? 13.613 -1.101 -9.928 1.00 98.00 203 LEU A C 1
ATOM 1583 O O . LEU A 1 203 ? 13.939 -0.825 -11.079 1.00 98.00 203 LEU A O 1
ATOM 1587 N N . PHE A 1 204 ? 14.438 -0.874 -8.900 1.00 95.94 204 PHE A N 1
ATOM 1588 C CA . PHE A 1 204 ? 15.761 -0.245 -9.048 1.00 95.94 204 PHE A CA 1
ATOM 1589 C C . PHE A 1 204 ? 16.776 -1.121 -9.790 1.00 95.94 204 PHE A C 1
ATOM 1591 O O . PHE A 1 204 ? 17.719 -0.603 -10.380 1.00 95.94 204 PHE A O 1
ATOM 1598 N N . THR A 1 205 ? 16.608 -2.443 -9.754 1.00 94.50 205 THR A N 1
ATOM 1599 C CA . THR A 1 205 ? 17.498 -3.398 -10.438 1.00 94.50 205 THR A CA 1
ATOM 1600 C C . THR A 1 205 ? 16.903 -3.937 -11.741 1.00 94.50 205 THR A C 1
ATOM 1602 O O . THR A 1 205 ? 17.478 -4.836 -12.367 1.00 94.50 205 THR A O 1
ATOM 1605 N N . SER A 1 206 ? 15.762 -3.389 -12.168 1.00 95.00 206 SER A N 1
ATOM 1606 C CA . SER A 1 206 ? 15.082 -3.757 -13.407 1.00 95.00 206 SER A CA 1
ATOM 1607 C C . SER A 1 206 ? 15.950 -3.463 -14.632 1.00 95.00 206 SER A C 1
ATOM 1609 O O . SER A 1 206 ? 16.787 -2.561 -14.635 1.00 95.00 206 SER A O 1
ATOM 1611 N N . CYS A 1 207 ? 15.814 -4.297 -15.658 1.00 93.94 207 CYS A N 1
ATOM 1612 C CA . CYS A 1 207 ? 16.659 -4.274 -16.845 1.00 93.94 207 CYS A CA 1
ATOM 1613 C C . CYS A 1 207 ? 16.009 -5.135 -17.932 1.00 93.94 207 CYS A C 1
ATOM 1615 O O . CYS A 1 207 ? 15.422 -6.174 -17.619 1.00 93.94 207 CYS A O 1
ATOM 1617 N N . LEU A 1 208 ? 16.151 -4.729 -19.192 1.00 92.94 208 LEU A N 1
ATOM 1618 C CA . LEU A 1 208 ? 15.738 -5.532 -20.341 1.00 92.94 208 LEU A CA 1
ATOM 1619 C C . LEU A 1 208 ? 16.815 -6.560 -20.708 1.00 92.94 208 LEU A C 1
ATOM 1621 O O . LEU A 1 208 ? 17.992 -6.413 -20.375 1.00 92.94 208 LEU A O 1
ATOM 1625 N N . ALA A 1 209 ? 16.407 -7.625 -21.389 1.00 89.31 209 ALA A N 1
ATOM 1626 C CA . ALA A 1 209 ? 17.302 -8.685 -21.831 1.00 89.31 209 ALA A CA 1
ATOM 1627 C C . ALA A 1 209 ? 17.181 -8.895 -23.340 1.00 89.31 209 ALA A C 1
ATOM 1629 O O . ALA A 1 209 ? 16.084 -8.851 -23.894 1.00 89.31 209 ALA A O 1
ATOM 1630 N N . LYS A 1 210 ? 18.313 -9.171 -23.992 1.00 84.00 210 LYS A N 1
ATOM 1631 C CA . LYS A 1 210 ? 18.372 -9.595 -25.394 1.00 84.00 210 LYS A CA 1
ATOM 1632 C C . LYS A 1 210 ? 18.839 -11.046 -25.424 1.00 84.00 210 LYS A C 1
ATOM 1634 O O . LYS A 1 210 ? 19.992 -11.349 -25.113 1.00 84.00 210 LYS A O 1
ATOM 1639 N N . GLY A 1 211 ? 17.924 -11.964 -25.735 1.00 82.44 211 GLY A N 1
ATOM 16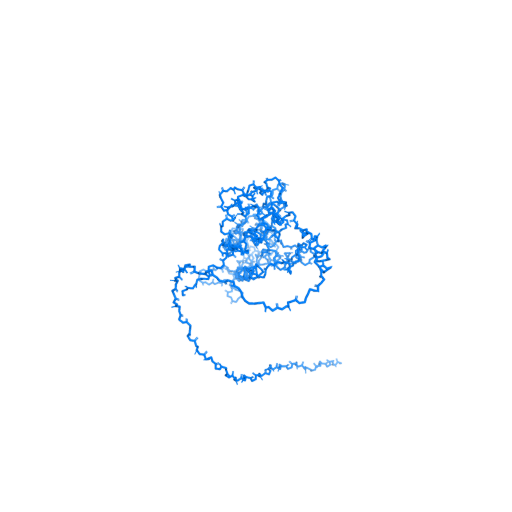40 C CA . GLY A 1 211 ? 18.155 -13.396 -25.527 1.00 82.44 211 GLY A CA 1
ATOM 1641 C C . GLY A 1 211 ? 18.293 -13.717 -24.034 1.00 82.44 211 GLY A C 1
ATOM 1642 O O . GLY A 1 211 ? 17.424 -13.355 -23.247 1.00 82.44 211 GLY A O 1
ATOM 1643 N N . ASN A 1 212 ? 19.398 -14.356 -23.636 1.00 77.00 212 ASN A N 1
ATOM 1644 C CA . ASN A 1 212 ? 19.663 -14.716 -22.234 1.00 77.00 212 ASN A CA 1
ATOM 1645 C C . ASN A 1 212 ? 20.547 -13.700 -21.485 1.00 77.00 212 ASN A C 1
ATOM 1647 O O . ASN A 1 212 ? 20.845 -13.905 -20.308 1.00 77.00 212 ASN A O 1
ATOM 1651 N N . SER A 1 213 ? 20.977 -12.622 -22.145 1.00 83.62 213 SER A N 1
ATOM 1652 C CA . SER A 1 213 ? 21.892 -11.635 -21.567 1.00 83.62 213 SER A CA 1
ATOM 1653 C C . SER A 1 213 ? 21.144 -10.373 -21.149 1.00 83.62 213 SER A C 1
ATOM 1655 O O . SER A 1 213 ? 20.397 -9.789 -21.936 1.00 83.62 213 SER A O 1
ATOM 1657 N N . ARG A 1 214 ? 21.362 -9.942 -19.903 1.00 88.69 214 ARG A N 1
ATOM 1658 C CA . ARG A 1 214 ? 20.826 -8.682 -19.372 1.00 88.69 214 ARG A CA 1
ATOM 1659 C C . ARG A 1 214 ? 21.590 -7.506 -19.971 1.00 88.69 214 ARG A C 1
ATOM 1661 O O . ARG A 1 214 ? 22.814 -7.544 -20.058 1.00 88.69 214 ARG A O 1
ATOM 1668 N N . ILE A 1 215 ? 20.878 -6.444 -20.325 1.00 90.31 215 ILE A N 1
ATOM 1669 C CA . ILE A 1 215 ? 21.473 -5.228 -20.879 1.00 90.31 215 ILE A CA 1
ATOM 1670 C C . ILE A 1 215 ? 21.963 -4.347 -19.723 1.00 90.31 215 ILE A C 1
ATOM 1672 O O . ILE A 1 215 ? 21.254 -3.482 -19.207 1.00 90.31 215 ILE A O 1
ATOM 1676 N N . THR A 1 216 ? 23.193 -4.587 -19.277 1.00 88.62 216 THR A N 1
ATOM 1677 C CA . THR A 1 216 ? 23.860 -3.785 -18.244 1.00 88.62 216 THR A CA 1
ATOM 1678 C C . THR A 1 216 ? 24.980 -2.951 -18.849 1.00 88.62 216 THR A C 1
ATOM 1680 O O . THR A 1 216 ? 25.496 -3.266 -19.917 1.00 88.62 216 THR A O 1
ATOM 1683 N N . ILE A 1 217 ? 25.431 -1.924 -18.125 1.00 87.38 217 ILE A N 1
ATOM 1684 C CA . ILE A 1 217 ? 26.559 -1.084 -18.561 1.00 87.38 217 ILE A CA 1
ATOM 1685 C C . ILE A 1 217 ? 27.844 -1.889 -18.830 1.00 87.38 217 ILE A C 1
ATOM 1687 O O . ILE A 1 217 ? 28.667 -1.485 -19.643 1.00 87.38 217 ILE A O 1
ATOM 1691 N N . THR A 1 218 ? 28.024 -3.037 -18.168 1.00 86.50 218 THR A N 1
ATOM 1692 C CA . THR A 1 218 ? 29.204 -3.899 -18.331 1.00 86.50 218 THR A CA 1
ATOM 1693 C C . THR A 1 218 ? 29.089 -4.884 -19.494 1.00 86.50 218 THR A C 1
ATOM 1695 O O . THR A 1 218 ? 30.092 -5.491 -19.859 1.00 86.50 218 THR A O 1
ATOM 1698 N N . GLN A 1 219 ? 27.892 -5.068 -20.058 1.00 83.31 219 GLN A N 1
ATOM 1699 C CA . GLN A 1 219 ? 27.593 -6.056 -21.106 1.00 83.31 219 GLN A CA 1
ATOM 1700 C C . GLN A 1 219 ? 26.944 -5.422 -22.345 1.00 83.31 219 GLN A C 1
ATOM 1702 O O . GLN A 1 219 ? 26.362 -6.122 -23.168 1.00 83.31 219 GLN A O 1
ATOM 1707 N N . ILE A 1 220 ? 27.029 -4.098 -22.461 1.00 85.81 220 ILE A N 1
ATOM 1708 C CA . ILE A 1 220 ? 26.399 -3.321 -23.522 1.00 85.81 220 ILE A CA 1
ATOM 1709 C C . ILE A 1 220 ? 27.174 -3.437 -24.835 1.00 85.81 220 ILE A C 1
ATOM 1711 O O . ILE A 1 220 ? 28.406 -3.409 -24.859 1.00 85.81 220 ILE A O 1
ATOM 1715 N N . ASP A 1 221 ? 26.439 -3.531 -25.936 1.00 85.31 221 ASP A N 1
ATOM 1716 C CA . ASP A 1 221 ? 26.969 -3.511 -27.296 1.00 85.31 221 ASP A CA 1
ATOM 1717 C C . ASP A 1 221 ? 26.282 -2.400 -28.112 1.00 85.31 221 ASP A C 1
ATOM 1719 O O . ASP A 1 221 ? 25.231 -1.896 -27.701 1.00 85.31 221 ASP A O 1
ATOM 1723 N N . PRO A 1 222 ? 26.834 -1.985 -29.268 1.00 83.19 222 PRO A N 1
ATOM 1724 C CA . PRO A 1 222 ? 26.239 -0.918 -30.073 1.00 83.19 222 PRO A CA 1
ATOM 1725 C C . PRO A 1 222 ? 24.761 -1.145 -30.430 1.00 83.19 222 PRO A C 1
ATOM 1727 O O . PRO A 1 222 ? 24.018 -0.178 -30.537 1.00 83.19 222 PRO A O 1
ATOM 1730 N N . GLY A 1 223 ? 24.318 -2.400 -30.566 1.00 83.75 223 GLY A N 1
ATOM 1731 C CA . GLY A 1 223 ? 22.936 -2.764 -30.880 1.00 83.75 223 GLY A CA 1
ATOM 1732 C C . GLY A 1 223 ? 22.029 -2.984 -29.664 1.00 83.75 223 GLY A C 1
ATOM 1733 O O . GLY A 1 223 ? 20.917 -3.482 -29.838 1.00 83.75 223 GLY A O 1
ATOM 1734 N N . THR A 1 224 ? 22.499 -2.701 -28.446 1.00 89.62 224 THR A N 1
ATOM 1735 C CA . THR A 1 224 ? 21.698 -2.684 -27.203 1.00 89.62 224 THR A CA 1
ATOM 1736 C C . THR A 1 224 ? 21.829 -1.374 -26.431 1.00 89.62 224 THR A C 1
ATOM 1738 O O . THR A 1 224 ? 21.111 -1.161 -25.452 1.00 89.62 224 THR A O 1
ATOM 1741 N N . LEU A 1 225 ? 22.719 -0.480 -26.875 1.00 90.88 225 LEU A N 1
ATOM 1742 C CA . LEU A 1 225 ? 22.948 0.809 -26.237 1.00 90.88 225 LEU A CA 1
ATOM 1743 C C . LEU A 1 225 ? 21.692 1.679 -26.218 1.00 90.88 225 LEU A C 1
ATOM 1745 O O . LEU A 1 225 ? 21.393 2.288 -25.193 1.00 90.88 225 LEU A O 1
ATOM 1749 N N . ASP A 1 226 ? 20.920 1.669 -27.302 1.00 91.56 226 ASP A N 1
ATOM 1750 C CA . ASP A 1 226 ? 19.688 2.443 -27.375 1.00 91.56 226 ASP A CA 1
ATOM 1751 C C . ASP A 1 226 ? 18.646 1.918 -26.362 1.00 91.56 226 ASP A C 1
ATOM 1753 O O . ASP A 1 226 ? 18.183 2.656 -25.489 1.00 91.56 226 ASP A O 1
ATOM 1757 N N . THR A 1 227 ? 18.395 0.609 -26.341 1.00 93.38 227 THR A N 1
ATOM 1758 C CA . THR A 1 227 ? 17.542 -0.030 -25.325 1.00 93.38 227 THR A CA 1
ATOM 1759 C C . THR A 1 227 ? 17.980 0.288 -23.894 1.00 93.38 227 THR A C 1
ATOM 1761 O O . THR A 1 227 ? 17.153 0.609 -23.039 1.00 93.38 227 THR A O 1
ATOM 1764 N N . TRP A 1 228 ? 19.286 0.248 -23.609 1.00 94.12 228 TRP A N 1
ATOM 1765 C CA . TRP A 1 228 ? 19.805 0.596 -22.286 1.00 94.12 228 TRP A CA 1
ATOM 1766 C C . TRP A 1 228 ? 19.460 2.035 -21.889 1.00 94.12 228 TRP A C 1
ATOM 1768 O O . TRP A 1 228 ? 19.062 2.264 -20.750 1.00 94.12 228 TRP A O 1
ATOM 1778 N N . VAL A 1 229 ? 19.566 3.002 -22.805 1.00 94.19 229 VAL A N 1
ATOM 1779 C CA . VAL A 1 229 ? 19.187 4.397 -22.528 1.00 94.19 229 VAL A CA 1
ATOM 1780 C C . VAL A 1 229 ? 17.700 4.508 -22.204 1.00 94.19 229 VAL A C 1
ATOM 1782 O O . VAL A 1 229 ? 17.354 5.212 -21.258 1.00 94.19 229 VAL A O 1
ATOM 1785 N N . VAL A 1 230 ? 16.822 3.791 -22.913 1.00 95.44 230 VAL A N 1
ATOM 1786 C CA . VAL A 1 230 ? 15.380 3.773 -22.600 1.00 95.44 230 VAL A CA 1
ATOM 1787 C C . VAL A 1 230 ? 15.133 3.239 -21.185 1.00 95.44 230 VAL A C 1
ATOM 1789 O O . VAL A 1 230 ? 14.373 3.841 -20.423 1.00 95.44 230 VAL A O 1
ATOM 1792 N N . VAL A 1 231 ? 15.832 2.168 -20.789 1.00 96.12 231 VAL A N 1
ATOM 1793 C CA . VAL A 1 231 ? 15.801 1.653 -19.408 1.00 96.12 231 VAL A CA 1
ATOM 1794 C C . VAL A 1 231 ? 16.246 2.728 -18.413 1.00 96.12 231 VAL A C 1
ATOM 1796 O O . VAL A 1 231 ? 15.575 2.935 -17.402 1.00 96.12 231 VAL A O 1
ATOM 1799 N N . GLN A 1 232 ? 17.325 3.459 -18.708 1.00 95.69 232 GLN A N 1
ATOM 1800 C CA . GLN A 1 232 ? 17.807 4.525 -17.824 1.00 95.69 232 GLN A CA 1
ATOM 1801 C C . GLN A 1 232 ? 16.847 5.712 -17.728 1.00 95.69 232 GLN A C 1
ATOM 1803 O O . GLN A 1 232 ? 16.707 6.283 -16.651 1.00 95.69 232 GLN A O 1
ATOM 1808 N N . MET A 1 233 ? 16.142 6.071 -18.803 1.00 96.50 233 MET A N 1
ATOM 1809 C CA . MET A 1 233 ? 15.092 7.094 -18.738 1.00 96.50 233 MET A CA 1
ATOM 1810 C C . MET A 1 233 ? 13.950 6.668 -17.808 1.00 96.50 233 MET A C 1
ATOM 1812 O O . MET A 1 233 ? 13.417 7.492 -17.063 1.00 96.50 233 MET A O 1
ATOM 1816 N N . TRP A 1 234 ? 13.591 5.379 -17.812 1.00 97.94 234 TRP A N 1
ATOM 1817 C CA . TRP A 1 234 ? 12.610 4.841 -16.870 1.00 97.94 234 TRP A CA 1
ATOM 1818 C C . TRP A 1 234 ? 13.127 4.883 -15.423 1.00 97.94 234 TRP A C 1
ATOM 1820 O O . TRP A 1 234 ? 12.398 5.319 -14.528 1.00 97.94 234 TRP A O 1
ATOM 1830 N N . HIS A 1 235 ? 14.391 4.503 -15.188 1.00 97.69 235 HIS A N 1
ATOM 1831 C CA . HIS A 1 235 ? 15.023 4.605 -13.864 1.00 97.69 235 HIS A CA 1
ATOM 1832 C C . HIS A 1 235 ? 15.085 6.048 -13.359 1.00 97.69 235 HIS A C 1
ATOM 1834 O O . HIS A 1 235 ? 14.759 6.282 -12.196 1.00 97.69 235 HIS A O 1
ATOM 1840 N N . ASP A 1 236 ? 15.453 7.007 -14.212 1.00 97.25 236 ASP A N 1
ATOM 1841 C CA . ASP A 1 236 ? 15.507 8.433 -13.870 1.00 97.25 236 ASP A CA 1
ATOM 1842 C C . ASP A 1 236 ? 14.133 8.958 -13.432 1.00 97.25 236 ASP A C 1
ATOM 1844 O O . ASP A 1 236 ? 14.003 9.543 -12.353 1.00 97.25 236 ASP A O 1
ATOM 1848 N N . TRP A 1 237 ? 13.081 8.652 -14.199 1.00 97.81 237 TRP A N 1
ATOM 1849 C CA . TRP A 1 237 ? 11.710 8.998 -13.825 1.00 97.81 237 TRP A CA 1
ATOM 1850 C C . TRP A 1 237 ? 11.299 8.381 -12.485 1.00 97.81 237 TRP A C 1
ATOM 1852 O O . TRP A 1 237 ? 10.781 9.089 -11.619 1.00 97.81 237 TRP A O 1
ATOM 1862 N N . PHE A 1 238 ? 11.560 7.086 -12.279 1.00 98.12 238 PHE A N 1
ATOM 1863 C CA . PHE A 1 238 ? 11.207 6.404 -11.033 1.00 98.12 238 PHE A CA 1
ATOM 1864 C C . PHE A 1 238 ? 11.946 7.011 -9.832 1.00 98.12 238 PHE A C 1
ATOM 1866 O O . PHE A 1 238 ? 11.334 7.291 -8.799 1.00 98.12 238 PHE A O 1
ATOM 1873 N N . CYS A 1 239 ? 13.243 7.301 -9.976 1.00 97.94 239 CYS A N 1
ATOM 1874 C CA . CYS A 1 239 ? 14.025 8.001 -8.956 1.00 97.94 239 CYS A CA 1
ATOM 1875 C C . CYS A 1 239 ? 13.450 9.394 -8.661 1.00 97.94 239 CYS A C 1
ATOM 1877 O O . CYS A 1 239 ? 13.356 9.794 -7.497 1.00 97.94 239 CYS A O 1
ATOM 1879 N N . GLY A 1 240 ? 13.035 10.120 -9.703 1.00 97.88 240 GLY A N 1
ATOM 1880 C CA . GLY A 1 240 ? 12.350 11.404 -9.592 1.00 97.88 240 GLY A CA 1
ATOM 1881 C C . GLY A 1 240 ? 11.060 11.313 -8.777 1.00 97.88 240 GLY A C 1
ATOM 1882 O O . GLY A 1 240 ? 10.889 12.088 -7.833 1.00 97.88 240 GLY A O 1
ATOM 1883 N N . ALA A 1 241 ? 10.208 10.331 -9.074 1.00 97.44 241 ALA A N 1
ATOM 1884 C CA . ALA A 1 241 ? 8.943 10.101 -8.377 1.00 97.44 241 ALA A CA 1
ATOM 1885 C C . ALA A 1 241 ? 9.147 9.715 -6.898 1.00 97.44 241 ALA A C 1
ATOM 1887 O O . ALA A 1 241 ? 8.484 10.254 -6.008 1.00 97.44 241 ALA A O 1
ATOM 1888 N N . VAL A 1 242 ? 10.126 8.851 -6.600 1.00 97.31 242 VAL A N 1
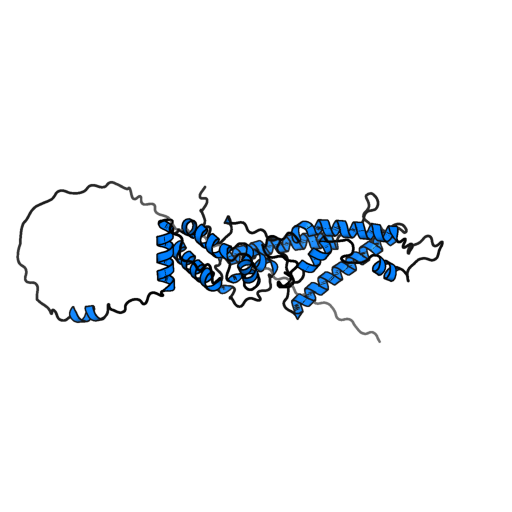ATOM 1889 C CA . VAL A 1 242 ? 10.497 8.505 -5.214 1.00 97.31 242 VAL A CA 1
ATOM 1890 C C . VAL A 1 242 ? 10.988 9.743 -4.457 1.00 97.31 242 VAL A C 1
ATOM 1892 O O . VAL A 1 242 ? 10.612 9.968 -3.303 1.00 97.31 242 VAL A O 1
ATOM 1895 N N . ARG A 1 243 ? 11.806 10.587 -5.098 1.00 97.75 243 ARG A N 1
ATOM 1896 C CA . ARG A 1 243 ? 12.302 11.835 -4.500 1.00 97.75 243 ARG A CA 1
ATOM 1897 C C . ARG A 1 243 ? 11.176 12.828 -4.220 1.00 97.75 243 ARG A C 1
ATOM 1899 O O . ARG A 1 243 ? 11.207 13.491 -3.182 1.00 97.75 243 ARG A O 1
ATOM 1906 N N . GLU A 1 244 ? 10.195 12.938 -5.109 1.00 96.81 244 GLU A N 1
ATOM 1907 C CA . GLU A 1 244 ? 9.006 13.764 -4.893 1.00 96.81 244 GLU A CA 1
ATOM 1908 C C . GLU A 1 244 ? 8.215 13.282 -3.672 1.00 96.81 244 GLU A C 1
ATOM 1910 O O . GLU A 1 244 ? 7.944 14.075 -2.769 1.00 96.81 244 GLU A O 1
ATOM 1915 N N . CYS A 1 245 ? 7.959 11.974 -3.573 1.00 96.44 245 CYS A N 1
ATOM 1916 C CA . CYS A 1 245 ? 7.291 11.381 -2.414 1.00 96.44 245 CYS A CA 1
ATOM 1917 C C . CYS A 1 245 ? 8.028 11.687 -1.100 1.00 96.44 245 CYS A C 1
ATOM 1919 O O . CYS A 1 245 ? 7.408 12.089 -0.113 1.00 96.44 245 CYS A O 1
ATOM 1921 N N . ASN A 1 246 ? 9.359 11.552 -1.091 1.00 95.69 246 ASN A N 1
ATOM 1922 C CA . ASN A 1 246 ? 10.182 11.885 0.073 1.00 95.69 246 ASN A CA 1
ATOM 1923 C C . ASN A 1 246 ? 10.094 13.379 0.424 1.00 95.69 246 ASN A C 1
ATOM 1925 O O . ASN A 1 246 ? 9.931 13.729 1.591 1.00 95.69 246 ASN A O 1
ATOM 1929 N N . THR A 1 247 ? 10.132 14.251 -0.586 1.00 97.06 247 THR A N 1
ATOM 1930 C CA . THR A 1 247 ? 10.040 15.708 -0.408 1.00 97.06 247 THR A CA 1
ATOM 1931 C C . THR A 1 247 ? 8.698 16.114 0.200 1.00 97.06 247 THR A C 1
ATOM 1933 O O . THR A 1 247 ? 8.658 16.943 1.109 1.00 97.06 247 THR A O 1
ATOM 1936 N N . VAL A 1 248 ? 7.595 15.530 -0.276 1.00 95.69 248 VAL A N 1
ATOM 1937 C CA . VAL A 1 248 ? 6.249 15.778 0.263 1.00 95.69 248 VAL A CA 1
ATOM 1938 C C . VAL A 1 248 ? 6.143 15.281 1.702 1.00 95.69 248 VAL A C 1
ATOM 1940 O O . VAL A 1 248 ? 5.629 16.005 2.556 1.00 95.69 248 VAL A O 1
ATOM 1943 N N . ARG A 1 249 ? 6.699 14.105 2.009 1.00 94.81 249 ARG A N 1
ATOM 1944 C CA . ARG A 1 249 ? 6.742 13.594 3.383 1.00 94.81 249 ARG A CA 1
ATOM 1945 C C . ARG A 1 249 ? 7.492 14.531 4.325 1.00 94.81 249 ARG A C 1
ATOM 1947 O O . ARG A 1 249 ? 6.969 14.852 5.385 1.00 94.81 249 ARG A O 1
ATOM 1954 N N . GLU A 1 250 ? 8.682 14.984 3.944 1.00 94.06 250 GLU A N 1
ATOM 1955 C CA . GLU A 1 250 ? 9.525 15.841 4.787 1.00 94.06 250 GLU A CA 1
ATOM 1956 C C . GLU A 1 250 ? 8.949 17.249 4.968 1.00 94.06 250 GLU A C 1
ATOM 1958 O O . GLU A 1 250 ? 8.969 17.784 6.073 1.00 94.06 250 GLU A O 1
ATOM 1963 N N . LYS A 1 251 ? 8.425 17.857 3.896 1.00 95.06 251 LYS A N 1
ATOM 1964 C CA . LYS A 1 251 ? 7.955 19.251 3.928 1.00 95.06 251 LYS A CA 1
ATOM 1965 C C . LYS A 1 251 ? 6.513 19.406 4.393 1.00 95.06 251 LYS A C 1
ATOM 1967 O O . LYS A 1 251 ? 6.179 20.435 4.968 1.00 95.06 251 LYS A O 1
ATOM 1972 N N . GLN A 1 252 ? 5.652 18.438 4.084 1.00 93.62 252 GLN A N 1
ATOM 1973 C CA . GLN A 1 252 ? 4.208 18.538 4.322 1.00 93.62 252 GLN A CA 1
ATOM 1974 C C . GLN A 1 252 ? 3.697 17.528 5.351 1.00 93.62 252 GLN A C 1
ATOM 1976 O O . GLN A 1 252 ? 2.532 17.611 5.727 1.00 93.62 252 GLN A O 1
ATOM 1981 N N . GLY A 1 253 ? 4.516 16.561 5.783 1.00 93.00 253 GLY A N 1
ATOM 1982 C CA . GLY A 1 253 ? 4.066 15.513 6.700 1.00 93.00 253 GLY A CA 1
ATOM 1983 C C . GLY A 1 253 ? 2.979 14.621 6.094 1.00 93.00 253 GLY A C 1
ATOM 1984 O O . GLY A 1 253 ? 2.074 14.198 6.807 1.00 93.00 253 GLY A O 1
ATOM 1985 N N . LYS A 1 254 ? 3.030 14.362 4.780 1.00 93.00 254 LYS A N 1
ATOM 1986 C CA . LYS A 1 254 ? 2.048 13.534 4.057 1.00 93.00 254 LYS A CA 1
ATOM 1987 C C . LYS A 1 254 ? 2.709 12.342 3.369 1.00 93.00 254 LYS A C 1
ATOM 1989 O O . LYS A 1 254 ? 3.802 12.467 2.824 1.00 93.00 254 LYS A O 1
ATOM 1994 N N . ILE A 1 255 ? 2.025 11.198 3.345 1.00 94.81 255 ILE A N 1
ATOM 1995 C CA . ILE A 1 255 ? 2.424 10.031 2.546 1.00 94.81 255 ILE A CA 1
ATOM 1996 C C . ILE A 1 255 ? 1.621 10.028 1.246 1.00 94.81 255 ILE A C 1
ATOM 1998 O O . ILE A 1 255 ? 0.398 9.959 1.287 1.00 94.81 255 ILE A O 1
ATOM 2002 N N . ILE A 1 256 ? 2.314 10.083 0.107 1.00 94.94 256 ILE A N 1
ATOM 2003 C CA . ILE A 1 256 ? 1.710 10.049 -1.241 1.00 94.94 256 ILE A CA 1
ATOM 2004 C C . ILE A 1 256 ? 2.260 8.913 -2.118 1.00 94.94 256 ILE A C 1
ATOM 2006 O O . ILE A 1 256 ? 1.973 8.824 -3.308 1.00 94.94 256 ILE A O 1
ATOM 2010 N N . GLU A 1 257 ? 3.081 8.037 -1.538 1.00 95.12 257 GLU A N 1
ATOM 2011 C CA . GLU A 1 257 ? 3.749 6.944 -2.255 1.00 95.12 257 GLU A CA 1
ATOM 2012 C C . GLU A 1 257 ? 2.742 5.971 -2.885 1.00 95.12 257 GLU A C 1
ATOM 2014 O O . GLU A 1 257 ? 3.024 5.374 -3.922 1.00 95.12 257 GLU A O 1
ATOM 2019 N N . GLY A 1 258 ? 1.550 5.838 -2.294 1.00 96.62 258 GLY A N 1
ATOM 2020 C CA . GLY A 1 258 ? 0.465 5.038 -2.850 1.00 96.62 258 GLY A CA 1
ATOM 2021 C C . GLY A 1 258 ? 0.044 5.513 -4.237 1.00 96.62 258 GLY A C 1
ATOM 2022 O O . GLY A 1 258 ? -0.122 4.682 -5.129 1.00 96.62 258 GLY A O 1
ATOM 2023 N N . ASN A 1 259 ? -0.032 6.830 -4.452 1.00 95.50 259 ASN A N 1
ATOM 2024 C CA . ASN A 1 259 ? -0.346 7.423 -5.755 1.00 95.50 259 ASN A CA 1
ATOM 2025 C C . ASN A 1 259 ? 0.692 7.002 -6.803 1.00 95.50 259 ASN A C 1
ATOM 2027 O O . ASN A 1 259 ? 0.332 6.528 -7.880 1.00 95.50 259 ASN A O 1
ATOM 2031 N N . MET A 1 260 ? 1.981 7.107 -6.461 1.00 96.94 260 MET A N 1
ATOM 2032 C CA . MET A 1 260 ? 3.087 6.715 -7.341 1.00 96.94 260 MET A CA 1
ATOM 2033 C C . MET A 1 260 ? 2.982 5.240 -7.752 1.00 96.94 260 MET A C 1
ATOM 2035 O O . MET A 1 260 ? 3.009 4.932 -8.943 1.00 96.94 260 MET A O 1
ATOM 2039 N N . TYR A 1 261 ? 2.814 4.318 -6.798 1.00 98.19 261 TYR A N 1
ATOM 2040 C CA . TYR A 1 261 ? 2.692 2.894 -7.130 1.00 98.19 261 TYR A CA 1
ATOM 2041 C C . TYR A 1 261 ? 1.435 2.589 -7.953 1.00 98.19 261 TYR A C 1
ATOM 2043 O O . TYR A 1 261 ? 1.493 1.755 -8.855 1.00 98.19 261 TYR A O 1
ATOM 2051 N N . ARG A 1 262 ? 0.314 3.282 -7.711 1.00 97.31 262 ARG A N 1
ATOM 2052 C CA . ARG A 1 262 ? -0.905 3.139 -8.526 1.00 97.31 262 ARG A CA 1
ATOM 2053 C C . ARG A 1 262 ? -0.718 3.652 -9.956 1.00 97.31 262 ARG A C 1
ATOM 2055 O O . ARG A 1 262 ? -1.230 3.032 -10.888 1.00 97.31 262 ARG A O 1
ATOM 2062 N N . VAL A 1 263 ? 0.045 4.729 -10.155 1.00 97.00 263 VAL A N 1
ATOM 2063 C CA . VAL A 1 263 ? 0.442 5.211 -11.491 1.00 97.00 263 VAL A CA 1
ATOM 2064 C C . VAL A 1 263 ? 1.303 4.171 -12.211 1.00 97.00 263 VAL A C 1
ATOM 2066 O O . VAL A 1 263 ? 1.028 3.870 -13.376 1.00 97.00 263 VAL A O 1
ATOM 2069 N N . ILE A 1 264 ? 2.271 3.565 -11.509 1.00 98.31 264 ILE A N 1
ATOM 2070 C CA . ILE A 1 264 ? 3.106 2.475 -12.041 1.00 98.31 264 ILE A CA 1
ATOM 2071 C C . ILE A 1 264 ? 2.243 1.276 -12.444 1.00 98.31 264 ILE A C 1
ATOM 2073 O O . ILE A 1 264 ? 2.385 0.779 -13.559 1.00 98.31 264 ILE A O 1
ATOM 2077 N N . ALA A 1 265 ? 1.322 0.851 -11.575 1.00 97.88 265 ALA A N 1
ATOM 2078 C CA . ALA A 1 265 ? 0.426 -0.278 -11.820 1.00 97.88 265 ALA A CA 1
ATOM 2079 C C . ALA A 1 265 ? -0.492 -0.064 -13.029 1.00 97.88 265 ALA A C 1
ATOM 2081 O O . ALA A 1 265 ? -0.789 -1.015 -13.748 1.00 97.88 265 ALA A O 1
ATOM 2082 N N . ARG A 1 266 ? -0.939 1.179 -13.261 1.00 96.31 266 ARG A N 1
ATOM 2083 C CA . ARG A 1 266 ? -1.761 1.529 -14.427 1.00 96.31 266 ARG A CA 1
ATOM 2084 C C . ARG A 1 266 ? -0.990 1.374 -15.740 1.00 96.31 266 ARG A C 1
ATOM 2086 O O . ARG A 1 266 ? -1.583 0.956 -16.729 1.00 96.31 266 ARG A O 1
ATOM 2093 N N . GLY A 1 267 ? 0.305 1.698 -15.742 1.00 95.50 267 GLY A N 1
ATOM 2094 C CA . GLY A 1 267 ? 1.149 1.636 -16.936 1.00 95.50 267 GLY A CA 1
ATOM 2095 C C . GLY A 1 267 ? 0.617 2.474 -18.110 1.00 95.50 267 GLY A C 1
ATOM 2096 O O . GLY A 1 267 ? -0.167 3.409 -17.940 1.00 95.50 267 GLY A O 1
ATOM 2097 N N . GLY A 1 268 ? 1.048 2.134 -19.327 1.00 92.62 268 GLY A N 1
ATOM 2098 C CA . GLY A 1 268 ? 0.623 2.838 -20.542 1.00 92.62 268 GLY A CA 1
ATOM 2099 C C . GLY A 1 268 ? 1.005 4.322 -20.519 1.00 92.62 268 GLY A C 1
ATOM 2100 O O . GLY A 1 268 ? 2.152 4.661 -20.232 1.00 92.62 268 GLY A O 1
ATOM 2101 N N . GLU A 1 269 ? 0.041 5.202 -20.796 1.00 93.19 269 GLU A N 1
ATOM 2102 C CA . GLU A 1 269 ? 0.232 6.662 -20.880 1.00 93.19 269 GLU A CA 1
ATOM 2103 C C . GLU A 1 269 ? 0.164 7.393 -19.522 1.00 93.19 269 GLU A C 1
ATOM 2105 O O . GLU A 1 269 ? 0.176 8.623 -19.478 1.00 93.19 269 GLU A O 1
ATOM 2110 N N . SER A 1 270 ? 0.079 6.673 -18.394 1.00 93.38 270 SER A N 1
ATOM 2111 C CA . SER A 1 270 ? -0.007 7.299 -17.062 1.00 93.38 270 SER A CA 1
ATOM 2112 C C . SER A 1 270 ? 1.284 7.998 -16.621 1.00 93.38 270 SER A C 1
ATOM 2114 O O . SER A 1 270 ? 1.247 8.853 -15.739 1.00 93.38 270 SER A O 1
ATOM 2116 N N . TYR A 1 271 ? 2.418 7.638 -17.221 1.00 96.94 271 TYR A N 1
ATOM 2117 C CA . TYR A 1 271 ? 3.720 8.271 -17.035 1.00 96.94 271 TYR A CA 1
ATOM 2118 C C . TYR A 1 271 ? 4.627 7.969 -18.228 1.00 96.94 271 TYR A C 1
ATOM 2120 O O . TYR A 1 271 ? 4.415 6.975 -18.924 1.00 96.94 271 TYR A O 1
ATOM 2128 N N . LEU A 1 272 ? 5.659 8.795 -18.442 1.00 96.94 272 LEU A N 1
ATOM 2129 C CA . LEU A 1 272 ? 6.608 8.659 -19.556 1.00 96.94 272 LEU A CA 1
ATOM 2130 C C . LEU A 1 272 ? 5.881 8.460 -20.892 1.00 96.94 272 LEU A C 1
ATOM 2132 O O . LEU A 1 272 ? 5.952 7.382 -21.488 1.00 96.94 272 LEU A O 1
ATOM 2136 N N . GLN A 1 273 ? 5.127 9.466 -21.330 1.00 96.56 273 GLN A N 1
ATOM 2137 C CA . GLN A 1 273 ? 4.421 9.387 -22.608 1.00 96.56 273 GLN A CA 1
ATOM 2138 C C . GLN A 1 273 ? 5.434 9.296 -23.749 1.00 96.56 273 GLN A C 1
ATOM 2140 O O . GLN A 1 273 ? 6.463 9.982 -23.737 1.00 96.56 273 GLN A O 1
ATOM 2145 N N . ILE A 1 274 ? 5.151 8.461 -24.752 1.00 96.12 274 ILE A N 1
ATOM 2146 C CA . ILE A 1 274 ? 6.116 8.181 -25.827 1.00 96.12 274 ILE A CA 1
ATOM 2147 C C . ILE A 1 274 ? 6.541 9.457 -26.568 1.00 96.12 274 ILE A C 1
ATOM 2149 O O . ILE A 1 274 ? 7.715 9.626 -26.896 1.00 96.12 274 ILE A O 1
ATOM 2153 N N . GLU A 1 275 ? 5.624 10.406 -26.764 1.00 96.00 275 GLU A N 1
ATOM 2154 C CA . GLU A 1 275 ? 5.930 11.685 -27.415 1.00 96.00 275 GLU A CA 1
ATOM 2155 C C . GLU A 1 275 ? 6.916 12.541 -26.610 1.00 96.00 275 GLU A C 1
ATOM 2157 O O . GLU A 1 275 ? 7.797 13.188 -27.183 1.00 96.00 275 GLU A O 1
ATOM 2162 N N . GLU A 1 276 ? 6.815 12.528 -25.280 1.00 95.00 276 GLU A N 1
ATOM 2163 C CA . GLU A 1 276 ? 7.729 13.260 -24.402 1.00 95.00 276 GLU A CA 1
ATOM 2164 C C . GLU A 1 276 ? 9.119 12.624 -24.404 1.00 95.00 276 GLU A C 1
ATOM 2166 O O . GLU A 1 276 ? 10.120 13.335 -24.515 1.00 95.00 276 GLU A O 1
ATOM 2171 N N . VAL A 1 277 ? 9.177 11.290 -24.360 1.00 96.38 277 VAL A N 1
ATOM 2172 C CA . VAL A 1 277 ? 10.424 10.518 -24.437 1.00 96.38 277 VAL A CA 1
ATOM 2173 C C . VAL A 1 277 ? 11.137 10.787 -25.765 1.00 96.38 277 VAL A C 1
ATOM 2175 O O . VAL A 1 277 ? 12.303 11.187 -25.778 1.00 96.38 277 VAL A O 1
ATOM 2178 N N . LEU A 1 278 ? 10.432 10.679 -26.895 1.00 95.69 278 LEU A N 1
ATOM 2179 C CA . LEU A 1 278 ? 11.002 10.954 -28.218 1.00 95.69 278 LEU A CA 1
ATOM 2180 C C . LEU A 1 278 ? 11.433 12.415 -28.381 1.00 95.69 278 LEU A C 1
ATOM 2182 O O . LEU A 1 278 ? 12.418 12.693 -29.070 1.00 95.69 278 LEU A O 1
ATOM 2186 N N . ARG A 1 279 ? 10.731 13.366 -27.751 1.00 95.69 279 ARG A N 1
ATOM 2187 C CA . ARG A 1 279 ? 11.133 14.780 -27.736 1.00 95.69 279 ARG A CA 1
ATOM 2188 C C . ARG A 1 279 ? 12.481 14.973 -27.038 1.00 95.69 279 ARG A C 1
ATOM 2190 O O . ARG A 1 279 ? 13.281 15.765 -27.532 1.00 95.69 279 ARG A O 1
ATOM 2197 N N . VAL A 1 280 ? 12.734 14.256 -25.941 1.00 95.12 280 VAL A N 1
ATOM 2198 C CA . VAL A 1 280 ? 14.016 14.288 -25.212 1.00 95.12 280 VAL A CA 1
ATOM 2199 C C . VAL A 1 280 ? 15.136 13.616 -26.007 1.00 95.12 280 VAL A C 1
ATOM 2201 O O . VAL A 1 280 ? 16.253 14.122 -26.010 1.00 95.12 280 VAL A O 1
ATOM 2204 N N . LEU A 1 281 ? 14.847 12.527 -26.725 1.00 93.94 281 LEU A N 1
ATOM 2205 C CA . LEU A 1 281 ? 15.845 11.798 -27.519 1.00 93.94 281 LEU A CA 1
ATOM 2206 C C . LEU A 1 281 ? 16.209 12.494 -28.841 1.00 93.94 281 LEU A C 1
ATOM 2208 O O . LEU A 1 281 ? 17.318 12.326 -29.345 1.00 93.94 281 LEU A O 1
ATOM 2212 N N . ARG A 1 282 ? 15.302 13.303 -29.407 1.00 91.81 282 ARG A N 1
ATOM 2213 C CA . ARG A 1 282 ? 15.463 13.949 -30.724 1.00 91.81 282 ARG A CA 1
ATOM 2214 C C . ARG A 1 282 ? 16.797 14.691 -30.923 1.00 91.81 282 ARG A C 1
ATOM 2216 O O . ARG A 1 282 ? 17.372 14.519 -31.997 1.00 91.81 282 ARG A O 1
ATOM 2223 N N . PRO A 1 283 ? 17.313 15.487 -29.964 1.00 91.75 283 PRO A N 1
ATOM 2224 C CA . PRO A 1 283 ? 18.598 16.175 -30.117 1.00 91.75 283 PRO A CA 1
ATOM 2225 C C . PRO A 1 283 ? 19.805 15.231 -30.222 1.00 91.75 283 PRO A C 1
ATOM 2227 O O . PRO A 1 283 ? 20.847 15.639 -30.721 1.00 91.75 283 PRO A O 1
ATOM 2230 N N . TYR A 1 284 ? 19.663 13.984 -29.767 1.00 89.94 284 TYR A N 1
ATOM 2231 C CA . TYR A 1 284 ? 20.714 12.964 -29.733 1.00 89.94 284 TYR A CA 1
ATOM 2232 C C . TYR A 1 284 ? 20.549 11.911 -30.834 1.00 89.94 284 TYR A C 1
ATOM 2234 O O . TYR A 1 284 ? 21.186 10.861 -30.791 1.00 89.94 284 TYR A O 1
ATOM 2242 N N . LYS A 1 285 ? 19.660 12.154 -31.805 1.00 88.31 285 LYS A N 1
ATOM 2243 C CA . LYS A 1 285 ? 19.429 11.225 -32.907 1.00 88.31 285 LYS A CA 1
ATOM 2244 C C . LYS A 1 285 ? 20.648 11.180 -33.829 1.00 88.31 285 LYS A C 1
ATOM 2246 O O . LYS A 1 285 ? 21.162 12.221 -34.244 1.00 88.31 285 LYS A O 1
ATOM 2251 N N . ALA A 1 286 ? 21.081 9.971 -34.166 1.00 86.31 286 ALA A N 1
ATOM 2252 C CA . ALA A 1 286 ? 22.196 9.741 -35.065 1.00 86.31 286 ALA A CA 1
ATOM 2253 C C . ALA A 1 286 ? 21.913 10.299 -36.466 1.00 86.31 286 ALA A C 1
ATOM 2255 O O . ALA A 1 286 ? 20.768 10.332 -36.932 1.00 86.31 286 ALA A O 1
ATOM 2256 N N . GLN A 1 287 ? 22.973 10.715 -37.163 1.00 81.94 287 GLN A N 1
ATOM 2257 C CA . GLN A 1 287 ? 22.853 11.046 -38.579 1.00 81.94 287 GLN A CA 1
ATOM 2258 C C . GLN A 1 287 ? 22.500 9.789 -39.390 1.00 81.94 287 GLN A C 1
ATOM 2260 O O . GLN A 1 287 ? 22.987 8.700 -39.064 1.00 81.94 287 GLN A O 1
ATOM 2265 N N . PRO A 1 288 ? 21.698 9.924 -40.464 1.00 74.94 288 PRO A N 1
ATOM 2266 C CA . PRO A 1 288 ? 21.400 8.810 -41.358 1.00 74.94 288 PRO A CA 1
ATOM 2267 C C . PRO A 1 288 ? 22.691 8.131 -41.843 1.00 74.94 288 PRO A C 1
ATOM 2269 O O . PRO A 1 288 ? 23.563 8.793 -42.401 1.00 74.94 288 PRO A O 1
ATOM 2272 N N . GLY A 1 289 ? 22.814 6.818 -41.622 1.00 68.12 289 GLY A N 1
ATOM 2273 C CA . GLY A 1 289 ? 23.986 6.025 -42.021 1.00 68.12 289 GLY A CA 1
ATOM 2274 C C . GLY A 1 289 ? 25.074 5.851 -40.952 1.00 68.12 289 GLY A C 1
ATOM 2275 O O . GLY A 1 289 ? 26.067 5.178 -41.217 1.00 68.12 289 GLY A O 1
ATOM 2276 N N . SER A 1 290 ? 24.902 6.404 -39.746 1.00 75.12 290 SER A N 1
ATOM 2277 C CA . SER A 1 290 ? 25.769 6.098 -38.599 1.00 75.12 290 SER A CA 1
ATOM 2278 C C . SER A 1 290 ? 25.480 4.691 -38.059 1.00 75.12 290 SER A C 1
ATOM 2280 O O . SER A 1 290 ? 24.362 4.399 -37.642 1.00 75.12 290 SER A O 1
ATOM 2282 N N . SER A 1 291 ? 26.492 3.821 -38.013 1.00 62.84 291 SER A N 1
ATOM 2283 C CA . SER A 1 291 ? 26.385 2.446 -37.491 1.00 62.84 291 SER A CA 1
ATOM 2284 C C . SER A 1 291 ? 26.550 2.350 -35.965 1.00 62.84 291 SER A C 1
ATOM 2286 O O . SER A 1 291 ? 26.973 1.316 -35.450 1.00 62.84 291 SER A O 1
ATOM 2288 N N . GLY A 1 292 ? 26.328 3.457 -35.255 1.00 75.06 292 GLY A N 1
ATOM 2289 C CA . GLY A 1 292 ? 26.529 3.567 -33.813 1.00 75.06 292 GLY A CA 1
ATOM 2290 C C . GLY A 1 292 ? 25.219 3.646 -33.034 1.00 75.06 292 GLY A C 1
ATOM 2291 O O . GLY A 1 292 ? 24.218 3.038 -33.396 1.00 75.06 292 GLY A O 1
ATOM 2292 N N . TRP A 1 293 ? 25.259 4.424 -31.960 1.00 83.25 293 TRP A N 1
ATOM 2293 C CA . TRP A 1 293 ? 24.129 4.717 -31.083 1.00 83.25 293 TRP A CA 1
ATOM 2294 C C . TRP A 1 293 ? 23.291 5.881 -31.605 1.00 83.25 293 TRP A C 1
ATOM 2296 O O . TRP A 1 293 ? 23.767 6.672 -32.425 1.00 83.25 293 TRP A O 1
ATOM 2306 N N . GLY A 1 294 ? 22.085 6.029 -31.067 1.00 85.88 294 GLY A N 1
ATOM 2307 C CA . GLY A 1 294 ? 21.201 7.146 -31.374 1.00 85.88 294 GLY A CA 1
ATOM 2308 C C . GLY A 1 294 ? 20.195 6.850 -32.485 1.00 85.88 294 GLY A C 1
ATOM 2309 O O . GLY A 1 294 ? 19.611 7.780 -33.055 1.00 85.88 294 GLY A O 1
ATOM 2310 N N . ASN A 1 295 ? 19.984 5.575 -32.805 1.00 87.88 295 ASN A N 1
ATOM 2311 C CA . ASN A 1 295 ? 19.018 5.105 -33.789 1.00 87.88 295 ASN A CA 1
ATOM 2312 C C . ASN A 1 295 ? 17.650 4.912 -33.120 1.00 87.88 295 ASN A C 1
ATOM 2314 O O . ASN A 1 295 ? 17.068 3.839 -33.135 1.00 87.88 295 ASN A O 1
ATOM 2318 N N . TRP A 1 296 ? 17.118 5.996 -32.546 1.00 89.19 296 TRP A N 1
ATOM 2319 C CA . TRP A 1 296 ? 15.846 6.016 -31.817 1.00 89.19 296 TRP A CA 1
ATOM 2320 C C . TRP A 1 296 ? 14.638 5.845 -32.750 1.00 89.19 296 TRP A C 1
ATOM 2322 O O . TRP A 1 296 ? 13.923 6.810 -33.060 1.00 89.19 296 TRP A O 1
ATOM 2332 N N . GLU A 1 297 ? 14.410 4.634 -33.250 1.00 90.31 297 GLU A N 1
ATOM 2333 C CA . GLU A 1 297 ? 13.185 4.308 -33.965 1.00 90.31 297 GLU A CA 1
ATOM 2334 C C . GLU A 1 297 ? 12.004 4.299 -32.997 1.00 90.31 297 GLU A C 1
ATOM 2336 O O . GLU A 1 297 ? 12.034 3.658 -31.949 1.00 90.31 297 GLU A O 1
ATOM 2341 N N . ARG A 1 298 ? 10.925 5.006 -33.359 1.00 94.12 298 ARG A N 1
ATOM 2342 C CA . ARG A 1 298 ? 9.737 5.144 -32.503 1.00 94.12 298 ARG A CA 1
ATOM 2343 C C . ARG A 1 298 ? 9.237 3.798 -31.984 1.00 94.12 298 ARG A C 1
ATOM 2345 O O . ARG A 1 298 ? 8.946 3.693 -30.802 1.00 94.12 298 ARG A O 1
ATOM 2352 N N . LYS A 1 299 ? 9.143 2.803 -32.870 1.00 95.00 299 LYS A N 1
ATOM 2353 C CA . LYS A 1 299 ? 8.620 1.475 -32.536 1.00 95.00 299 LYS A CA 1
ATOM 2354 C C . LYS A 1 299 ? 9.499 0.747 -31.521 1.00 95.00 299 LYS A C 1
ATOM 2356 O O . LYS A 1 299 ? 8.957 0.105 -30.635 1.00 95.00 299 LYS A O 1
ATOM 2361 N N . GLU A 1 300 ? 10.820 0.863 -31.638 1.00 93.12 300 GLU A N 1
ATOM 2362 C CA . GLU A 1 300 ? 11.765 0.216 -30.720 1.00 93.12 300 GLU A CA 1
ATOM 2363 C C . GLU A 1 300 ? 11.726 0.878 -29.340 1.00 93.12 300 GLU A C 1
ATOM 2365 O O . GLU A 1 300 ? 11.580 0.196 -28.333 1.00 93.12 300 GLU A O 1
ATOM 2370 N N . VAL A 1 301 ? 11.732 2.216 -29.294 1.00 95.75 301 VAL A N 1
ATOM 2371 C CA . VAL A 1 301 ? 11.621 2.969 -28.033 1.00 95.75 301 VAL A CA 1
ATOM 2372 C C . VAL A 1 301 ? 10.290 2.691 -27.330 1.00 95.75 301 VAL A C 1
ATOM 2374 O O . VAL A 1 301 ? 10.253 2.523 -26.112 1.00 95.75 301 VAL A O 1
ATOM 2377 N N . GLU A 1 302 ? 9.192 2.654 -28.086 1.00 96.62 302 GLU A N 1
ATOM 2378 C CA . GLU A 1 302 ? 7.858 2.349 -27.566 1.00 96.62 302 GLU A CA 1
ATOM 2379 C C . GLU A 1 302 ? 7.788 0.928 -27.000 1.00 96.62 302 GLU A C 1
ATOM 2381 O O . GLU A 1 302 ? 7.261 0.734 -25.905 1.00 96.62 302 GLU A O 1
ATOM 2386 N N . GLU A 1 303 ? 8.375 -0.044 -27.696 1.00 96.38 303 GLU A N 1
ATOM 2387 C CA . GLU A 1 303 ? 8.423 -1.439 -27.264 1.00 96.38 303 GLU A CA 1
ATOM 2388 C C . GLU A 1 303 ? 9.285 -1.637 -26.008 1.00 96.38 303 GLU A C 1
ATOM 2390 O O . GLU A 1 303 ? 8.835 -2.253 -25.040 1.00 96.38 303 GLU A O 1
ATOM 2395 N N . ASP A 1 304 ? 10.486 -1.058 -25.969 1.00 96.19 304 ASP A N 1
ATOM 2396 C CA . ASP A 1 304 ? 11.376 -1.120 -24.805 1.00 96.19 304 ASP A CA 1
ATOM 2397 C C . ASP A 1 304 ? 10.726 -0.484 -23.570 1.00 96.19 304 ASP A C 1
ATOM 2399 O O . ASP A 1 304 ? 10.733 -1.046 -22.467 1.00 96.19 304 ASP A O 1
ATOM 2403 N N . LEU A 1 305 ? 10.090 0.674 -23.755 1.00 97.62 305 LEU A N 1
ATOM 2404 C CA . LEU A 1 305 ? 9.376 1.349 -22.682 1.00 97.62 305 LEU A CA 1
ATOM 2405 C C . LEU A 1 305 ? 8.147 0.550 -22.230 1.00 97.62 305 LEU A C 1
ATOM 2407 O O . LEU A 1 305 ? 7.892 0.463 -21.027 1.00 97.62 305 LEU A O 1
ATOM 2411 N N . ARG A 1 306 ? 7.403 -0.061 -23.160 1.00 97.81 306 ARG A N 1
ATOM 2412 C CA . ARG A 1 306 ? 6.271 -0.946 -22.849 1.00 97.81 306 ARG A CA 1
ATOM 2413 C C . ARG A 1 306 ? 6.722 -2.120 -21.984 1.00 97.81 306 ARG A C 1
ATOM 2415 O O . ARG A 1 306 ? 6.125 -2.341 -20.932 1.00 97.81 306 ARG A O 1
ATOM 2422 N N . MET A 1 307 ? 7.797 -2.812 -22.365 1.00 97.19 307 MET A N 1
ATOM 2423 C CA . MET A 1 307 ? 8.346 -3.931 -21.590 1.00 97.19 307 MET A CA 1
ATOM 2424 C C . MET A 1 307 ? 8.740 -3.511 -20.167 1.00 97.19 307 MET A C 1
ATOM 2426 O O . MET A 1 307 ? 8.412 -4.206 -19.202 1.00 97.19 307 MET A O 1
ATOM 2430 N N . MET A 1 308 ? 9.382 -2.347 -20.010 1.00 97.75 308 MET A N 1
ATOM 2431 C CA . MET A 1 308 ? 9.728 -1.808 -18.689 1.00 97.75 308 MET A CA 1
ATOM 2432 C C . MET A 1 308 ? 8.489 -1.494 -17.844 1.00 97.75 308 MET A C 1
ATOM 2434 O O . MET A 1 308 ? 8.429 -1.859 -16.667 1.00 97.75 308 MET A O 1
ATOM 2438 N N . LYS A 1 309 ? 7.478 -0.853 -18.439 1.00 98.12 309 LYS A N 1
ATOM 2439 C CA . LYS A 1 309 ? 6.225 -0.512 -17.751 1.00 98.12 309 LYS A CA 1
ATOM 2440 C C . LYS A 1 309 ? 5.438 -1.760 -17.342 1.00 98.12 309 LYS A C 1
ATOM 2442 O O . LYS A 1 309 ? 4.903 -1.790 -16.238 1.00 98.12 309 LYS A O 1
ATOM 2447 N N . GLU A 1 310 ? 5.394 -2.792 -18.182 1.00 97.81 310 GLU A N 1
ATOM 2448 C CA . GLU A 1 310 ? 4.729 -4.068 -17.880 1.00 97.81 310 GLU A CA 1
ATOM 2449 C C . GLU A 1 310 ? 5.417 -4.825 -16.746 1.00 97.81 310 GLU A C 1
ATOM 2451 O O . GLU A 1 310 ? 4.750 -5.315 -15.829 1.00 97.81 310 GLU A O 1
ATOM 2456 N N . PHE A 1 311 ? 6.751 -4.875 -16.769 1.00 97.94 311 PHE A N 1
ATOM 2457 C CA . PHE A 1 311 ? 7.535 -5.425 -15.669 1.00 97.94 311 PHE A CA 1
ATOM 2458 C C . PHE A 1 311 ? 7.233 -4.686 -14.360 1.00 97.94 311 PHE A C 1
ATOM 2460 O O . PHE A 1 311 ? 6.896 -5.311 -13.353 1.00 97.94 311 PHE A O 1
ATOM 2467 N N . ALA A 1 312 ? 7.285 -3.353 -14.388 1.00 98.38 312 ALA A N 1
ATOM 2468 C CA . ALA A 1 312 ? 7.043 -2.535 -13.211 1.00 98.38 312 ALA A CA 1
ATOM 2469 C C . ALA A 1 312 ? 5.614 -2.696 -12.672 1.00 98.38 312 ALA A C 1
ATOM 2471 O O . ALA A 1 312 ? 5.432 -2.869 -11.467 1.00 98.38 312 ALA A O 1
ATOM 2472 N N . ALA A 1 313 ? 4.606 -2.709 -13.551 1.00 98.44 313 ALA A N 1
ATOM 2473 C CA . ALA A 1 313 ? 3.210 -2.925 -13.181 1.00 98.44 313 ALA A CA 1
ATOM 2474 C C . ALA A 1 313 ? 3.004 -4.287 -12.500 1.00 98.44 313 ALA A C 1
ATOM 2476 O O . ALA A 1 313 ? 2.292 -4.388 -11.498 1.00 98.44 313 ALA A O 1
ATOM 2477 N N . LYS A 1 314 ? 3.676 -5.332 -12.998 1.00 98.25 314 LYS A N 1
ATOM 2478 C CA . LYS A 1 314 ? 3.661 -6.660 -12.378 1.00 98.25 314 LYS A CA 1
ATOM 2479 C C . LYS A 1 314 ? 4.315 -6.651 -10.995 1.00 98.25 314 LYS A C 1
ATOM 2481 O O . LYS A 1 314 ? 3.736 -7.215 -10.069 1.00 98.25 314 LYS A O 1
ATOM 2486 N N . ALA A 1 315 ? 5.473 -6.007 -10.847 1.00 98.38 315 ALA A N 1
ATOM 2487 C CA . ALA A 1 315 ? 6.206 -5.948 -9.582 1.00 98.38 315 ALA A CA 1
ATOM 2488 C C . ALA A 1 315 ? 5.403 -5.245 -8.472 1.00 98.38 315 ALA A C 1
ATOM 2490 O O . ALA A 1 315 ? 5.394 -5.687 -7.325 1.00 98.38 315 ALA A O 1
ATOM 2491 N N . VAL A 1 316 ? 4.665 -4.178 -8.802 1.00 98.50 316 VAL A N 1
ATOM 2492 C CA . VAL A 1 316 ? 3.889 -3.410 -7.808 1.00 98.50 316 VAL A CA 1
ATOM 2493 C C . VAL A 1 316 ? 2.500 -3.983 -7.517 1.00 98.50 316 VAL A C 1
ATOM 2495 O O . VAL A 1 316 ? 1.817 -3.467 -6.632 1.00 98.50 316 VAL A O 1
ATOM 2498 N N . LYS A 1 317 ? 2.065 -5.028 -8.234 1.00 97.81 317 LYS A N 1
ATOM 2499 C CA . LYS A 1 317 ? 0.686 -5.543 -8.203 1.00 97.81 317 LYS A CA 1
ATOM 2500 C C . LYS A 1 317 ? 0.168 -5.781 -6.785 1.00 97.81 317 LYS A C 1
ATOM 2502 O O . LYS A 1 317 ? -0.927 -5.338 -6.456 1.00 97.81 317 LYS A O 1
ATOM 2507 N N . GLU A 1 318 ? 0.961 -6.439 -5.945 1.00 97.75 318 GLU A N 1
ATOM 2508 C CA . GLU A 1 318 ? 0.561 -6.765 -4.571 1.00 97.75 318 GLU A CA 1
ATOM 2509 C C . GLU A 1 318 ? 0.552 -5.538 -3.648 1.00 97.75 318 GLU A C 1
ATOM 2511 O O . GLU A 1 318 ? -0.228 -5.485 -2.698 1.00 97.75 318 GLU A O 1
ATOM 2516 N N . LEU A 1 319 ? 1.366 -4.514 -3.936 1.00 97.69 319 LEU A N 1
ATOM 2517 C CA . LEU A 1 319 ? 1.378 -3.281 -3.147 1.00 97.69 319 LEU A CA 1
ATOM 2518 C C . LEU A 1 319 ? 0.138 -2.423 -3.388 1.00 97.69 319 LEU A C 1
ATOM 2520 O O . LEU A 1 319 ? -0.290 -1.725 -2.476 1.00 97.69 319 LEU A O 1
ATOM 2524 N N . VAL A 1 320 ? -0.441 -2.461 -4.588 1.00 96.88 320 VAL A N 1
ATOM 2525 C CA . VAL A 1 320 ? -1.584 -1.605 -4.953 1.00 96.88 320 VAL A CA 1
ATOM 2526 C C . VAL A 1 320 ? -2.946 -2.238 -4.671 1.00 96.88 320 VAL A C 1
ATOM 2528 O O . VAL A 1 320 ? -3.972 -1.624 -4.960 1.00 96.88 320 VAL A O 1
ATOM 2531 N N . VAL A 1 321 ? -2.982 -3.447 -4.103 1.00 96.81 321 VAL A N 1
ATOM 2532 C CA . VAL A 1 321 ? -4.234 -4.092 -3.692 1.00 96.81 321 VAL A CA 1
ATOM 2533 C C . VAL A 1 321 ? -4.903 -3.250 -2.608 1.00 96.81 321 VAL A C 1
ATOM 2535 O O . VAL A 1 321 ? -4.343 -3.071 -1.529 1.00 96.81 321 VAL A O 1
ATOM 2538 N N . ASN A 1 322 ? -6.115 -2.759 -2.874 1.00 96.06 322 ASN A N 1
ATOM 2539 C CA . ASN A 1 322 ? -6.901 -2.065 -1.860 1.00 96.06 322 ASN A CA 1
ATOM 2540 C C . ASN A 1 322 ? -7.569 -3.080 -0.926 1.00 96.06 322 ASN A C 1
ATOM 2542 O O . ASN A 1 322 ? -8.399 -3.870 -1.376 1.00 96.06 322 ASN A O 1
ATOM 2546 N N . ARG A 1 323 ? -7.212 -3.066 0.362 1.00 95.81 323 ARG A N 1
ATOM 2547 C CA . ARG A 1 323 ? -7.888 -3.855 1.407 1.00 95.81 323 ARG A CA 1
ATOM 2548 C C . ARG A 1 323 ? -8.728 -3.003 2.362 1.00 95.81 323 ARG A C 1
ATOM 2550 O O . ARG A 1 323 ? -9.335 -3.560 3.271 1.00 95.81 323 ARG A O 1
ATOM 2557 N N . ALA A 1 324 ? -8.755 -1.687 2.164 1.00 93.19 324 ALA A N 1
ATOM 2558 C CA . ALA A 1 324 ? -9.713 -0.804 2.818 1.00 93.19 324 ALA A CA 1
ATOM 2559 C C . ALA A 1 324 ? -11.036 -0.800 2.034 1.00 93.19 324 ALA A C 1
ATOM 2561 O O . ALA A 1 324 ? -11.066 -1.170 0.856 1.00 93.19 324 ALA A O 1
ATOM 2562 N N . MET A 1 325 ? -12.126 -0.392 2.678 1.00 91.69 325 MET A N 1
ATOM 2563 C CA . MET A 1 325 ? -13.436 -0.280 2.033 1.00 91.69 325 MET A CA 1
ATOM 2564 C C . MET A 1 325 ? -13.584 1.047 1.286 1.00 91.69 325 MET A C 1
ATOM 2566 O O . MET A 1 325 ? -14.327 1.119 0.306 1.00 91.69 325 MET A O 1
ATOM 2570 N N . ILE A 1 326 ? -12.855 2.087 1.705 1.00 89.62 326 ILE A N 1
ATOM 2571 C CA . ILE A 1 326 ? -12.859 3.379 1.015 1.00 89.62 326 ILE A CA 1
ATOM 2572 C C . ILE A 1 326 ? -12.211 3.302 -0.376 1.00 89.62 326 ILE A C 1
ATOM 2574 O O . ILE A 1 326 ? -11.271 2.532 -0.622 1.00 89.62 326 ILE A O 1
ATOM 2578 N N . ASN A 1 327 ? -12.690 4.138 -1.299 1.00 87.94 327 ASN A N 1
ATOM 2579 C CA . ASN A 1 327 ? -12.096 4.262 -2.621 1.00 87.94 327 ASN A CA 1
ATOM 2580 C C . ASN A 1 327 ? -10.777 5.045 -2.549 1.00 87.94 327 ASN A C 1
ATOM 2582 O O . ASN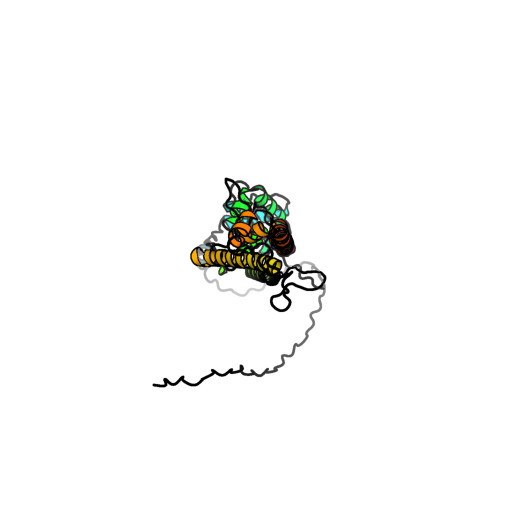 A 1 327 ? -10.752 6.253 -2.330 1.00 87.94 327 ASN A O 1
ATOM 2586 N N . VAL A 1 328 ? -9.664 4.364 -2.817 1.00 88.25 328 VAL A N 1
ATOM 2587 C CA . VAL A 1 328 ? -8.327 4.973 -2.760 1.00 88.25 328 VAL A CA 1
ATOM 2588 C C . VAL A 1 328 ? -8.084 6.053 -3.810 1.00 88.25 328 VAL A C 1
ATOM 2590 O O . VAL A 1 328 ? -7.196 6.871 -3.604 1.00 88.25 328 VAL A O 1
ATOM 2593 N N . MET A 1 329 ? -8.844 6.066 -4.910 1.00 81.62 329 MET A N 1
ATOM 2594 C CA . MET A 1 329 ? -8.685 7.038 -6.001 1.00 81.62 329 MET A CA 1
ATOM 2595 C C . MET A 1 329 ? -9.403 8.370 -5.733 1.00 81.62 329 MET A C 1
ATOM 2597 O O . MET A 1 329 ? -9.283 9.288 -6.540 1.00 81.62 329 MET A O 1
ATOM 2601 N N . GLY A 1 330 ? -10.143 8.468 -4.625 1.00 68.44 330 GLY A N 1
ATOM 2602 C CA . GLY A 1 330 ? -11.008 9.605 -4.330 1.00 68.44 330 GLY A CA 1
ATOM 2603 C C . GLY A 1 330 ? -12.269 9.646 -5.201 1.00 68.44 330 GLY A C 1
ATOM 2604 O O . GLY A 1 330 ? -12.438 8.888 -6.162 1.00 68.44 330 GLY A O 1
ATOM 2605 N N . SER A 1 331 ? -13.178 10.537 -4.832 1.00 66.81 331 SER A N 1
ATOM 2606 C CA . SER A 1 331 ? -14.350 10.941 -5.618 1.00 66.81 331 SER A CA 1
ATOM 2607 C C . SER A 1 331 ? -14.522 12.458 -5.486 1.00 66.81 331 SER A C 1
ATOM 2609 O O . SER A 1 331 ? -13.699 13.097 -4.835 1.00 66.81 331 SER A O 1
ATOM 2611 N N . GLU A 1 332 ? -15.550 13.059 -6.091 1.00 60.91 332 GLU A N 1
ATOM 2612 C CA . GLU A 1 332 ? -15.792 14.510 -5.952 1.00 60.91 332 GLU A CA 1
ATOM 2613 C C . GLU A 1 332 ? -15.905 14.952 -4.477 1.00 60.91 332 GLU A C 1
ATOM 2615 O O . GLU A 1 332 ? -15.464 16.049 -4.140 1.00 60.91 332 GLU A O 1
ATOM 2620 N N . ASP A 1 333 ? -16.381 14.061 -3.598 1.00 56.16 333 ASP A N 1
ATOM 2621 C CA . ASP A 1 333 ? -16.606 14.326 -2.171 1.00 56.16 333 ASP A CA 1
ATOM 2622 C C . ASP A 1 333 ? -15.552 13.692 -1.234 1.00 56.16 333 ASP A C 1
ATOM 2624 O O . ASP A 1 333 ? -15.519 13.994 -0.041 1.00 56.16 333 ASP A O 1
ATOM 2628 N N . GLU A 1 334 ? -14.668 12.819 -1.740 1.00 62.78 334 GLU A N 1
ATOM 2629 C CA . GLU A 1 334 ? -13.702 12.064 -0.924 1.00 62.78 334 GLU A CA 1
ATOM 2630 C C . GLU A 1 334 ? -12.257 12.316 -1.365 1.00 62.78 334 GLU A C 1
ATOM 2632 O O . GLU A 1 334 ? -11.894 12.136 -2.529 1.00 62.78 334 GLU A O 1
ATOM 2637 N N . SER A 1 335 ? -11.403 12.680 -0.403 1.00 66.81 335 SER A N 1
ATOM 2638 C CA . SER A 1 335 ? -9.971 12.876 -0.645 1.00 66.81 335 SER A CA 1
ATOM 2639 C C . SER A 1 335 ? -9.279 11.567 -1.032 1.00 66.81 335 SER A C 1
ATOM 2641 O O . SER A 1 335 ? -9.514 10.523 -0.426 1.00 66.81 335 SER A O 1
ATOM 2643 N N . GLU A 1 336 ? -8.375 11.638 -2.011 1.00 84.81 336 GLU A N 1
ATOM 2644 C CA . GLU A 1 336 ? -7.555 10.499 -2.428 1.00 84.81 336 GLU A CA 1
ATOM 2645 C C . GLU A 1 336 ? -6.715 9.954 -1.257 1.00 84.81 336 GLU A C 1
ATOM 2647 O O . GLU A 1 336 ? -6.087 10.707 -0.503 1.00 84.81 336 GLU A O 1
ATOM 2652 N N . VAL A 1 337 ? -6.653 8.626 -1.122 1.00 93.19 337 VAL A N 1
ATOM 2653 C CA . VAL A 1 337 ? -5.844 7.967 -0.090 1.00 93.19 337 VAL A CA 1
ATOM 2654 C C . VAL A 1 337 ? -4.393 7.887 -0.557 1.00 93.19 337 VAL A C 1
ATOM 2656 O O . VAL A 1 337 ? -4.009 6.977 -1.291 1.00 93.19 337 VAL A O 1
ATOM 2659 N N . GLY A 1 338 ? -3.566 8.832 -0.108 1.00 94.25 338 GLY A N 1
ATOM 2660 C CA . GLY A 1 338 ? -2.169 8.961 -0.544 1.00 94.25 338 GLY A CA 1
ATOM 2661 C C . GLY A 1 338 ? -1.253 7.775 -0.205 1.00 94.25 338 GLY A C 1
ATOM 2662 O O . GLY A 1 338 ? -0.261 7.527 -0.896 1.00 94.25 338 GLY A O 1
ATOM 2663 N N . HIS A 1 339 ? -1.565 7.009 0.841 1.00 96.56 339 HIS A N 1
ATOM 2664 C CA . HIS A 1 339 ? -0.785 5.842 1.262 1.00 96.56 339 HIS A CA 1
ATOM 2665 C C . HIS A 1 339 ? -1.272 4.524 0.640 1.00 96.56 339 HIS A C 1
ATOM 2667 O O . HIS A 1 339 ? -2.304 4.453 -0.026 1.00 96.56 339 HIS A O 1
ATOM 2673 N N . LEU A 1 340 ? -0.491 3.458 0.836 1.00 97.44 340 LEU A N 1
ATOM 2674 C CA . LEU A 1 340 ? -0.850 2.102 0.413 1.00 97.44 340 LEU A CA 1
ATOM 2675 C C . LEU A 1 340 ? -1.797 1.451 1.428 1.00 97.44 340 LEU A C 1
ATOM 2677 O O . LEU A 1 340 ? -1.600 1.578 2.634 1.00 97.44 340 LEU A O 1
ATOM 2681 N N . THR A 1 341 ? -2.779 0.697 0.938 1.00 97.31 341 THR A N 1
ATOM 2682 C CA . THR A 1 341 ? -3.797 0.002 1.749 1.00 97.31 341 THR A CA 1
ATOM 2683 C C . THR A 1 341 ? -3.738 -1.522 1.582 1.00 97.31 341 THR A C 1
ATOM 2685 O O . THR A 1 341 ? -4.721 -2.220 1.812 1.00 97.31 341 THR A O 1
ATOM 2688 N N . CYS A 1 342 ? -2.580 -2.066 1.194 1.00 97.50 342 CYS A N 1
ATOM 2689 C CA . CYS A 1 342 ? -2.387 -3.491 0.891 1.00 97.50 342 CYS A CA 1
ATOM 2690 C C . CYS A 1 342 ? -2.167 -4.398 2.105 1.00 97.50 342 CYS A C 1
ATOM 2692 O O . CYS A 1 342 ? -2.065 -5.620 1.959 1.00 97.50 342 CYS A O 1
ATOM 2694 N N . VAL A 1 343 ? -2.103 -3.820 3.304 1.00 97.12 343 VAL A N 1
ATOM 2695 C CA . VAL A 1 343 ? -1.860 -4.543 4.554 1.00 97.12 343 VAL A CA 1
ATOM 2696 C C . VAL A 1 343 ? -3.028 -5.478 4.842 1.00 97.12 343 VAL A C 1
ATOM 2698 O O . VAL A 1 343 ? -4.172 -5.048 4.954 1.00 97.12 343 VAL A O 1
ATOM 2701 N N . LYS A 1 344 ? -2.748 -6.776 4.974 1.00 95.62 344 LYS A N 1
ATOM 2702 C CA . LYS A 1 344 ? -3.751 -7.758 5.395 1.00 95.62 344 LYS A CA 1
ATOM 2703 C C . LYS A 1 344 ? -3.807 -7.805 6.914 1.00 95.62 344 LYS A C 1
ATOM 2705 O O . LYS A 1 344 ? -2.790 -8.091 7.546 1.00 95.62 344 LYS A O 1
ATOM 2710 N N . VAL A 1 345 ? -4.983 -7.567 7.476 1.00 94.25 345 VAL A N 1
ATOM 2711 C CA . VAL A 1 345 ? -5.266 -7.727 8.904 1.00 94.25 345 VAL A CA 1
ATOM 2712 C C . VAL A 1 345 ? -6.364 -8.769 9.021 1.00 94.25 345 VAL A C 1
ATOM 2714 O O . VAL A 1 345 ? -7.461 -8.567 8.504 1.00 94.25 345 VAL A O 1
ATOM 2717 N N . GLU A 1 346 ? -6.033 -9.904 9.622 1.00 90.69 346 GLU A N 1
ATOM 2718 C CA . GLU A 1 346 ? -6.983 -10.988 9.831 1.00 90.69 346 GLU A CA 1
ATOM 2719 C C . GLU A 1 346 ? -7.834 -10.717 11.068 1.00 90.69 346 GLU A C 1
ATOM 2721 O O . GLU A 1 346 ? -7.405 -10.084 12.034 1.00 90.69 346 GLU A O 1
ATOM 2726 N N . GLU A 1 347 ? -9.044 -11.257 11.064 1.00 83.56 347 GLU A N 1
ATOM 2727 C CA . GLU A 1 347 ? -10.002 -11.033 12.141 1.00 83.56 347 GLU A CA 1
ATOM 2728 C C . GLU A 1 347 ? -9.516 -11.579 13.495 1.00 83.56 347 GLU A C 1
ATOM 2730 O O . GLU A 1 347 ? -9.787 -10.994 14.540 1.00 83.56 347 GLU A O 1
ATOM 2735 N N . ASN A 1 348 ? -8.757 -12.680 13.483 1.00 86.50 348 ASN A N 1
ATOM 2736 C CA . ASN A 1 348 ? -8.166 -13.283 14.680 1.00 86.50 348 ASN A CA 1
ATOM 2737 C C . ASN A 1 348 ? -6.983 -12.486 15.255 1.00 86.50 348 ASN A C 1
ATOM 2739 O O . ASN A 1 348 ? -6.541 -12.775 16.364 1.00 86.50 348 ASN A O 1
ATOM 2743 N N . GLU A 1 349 ? -6.461 -11.499 14.525 1.00 88.19 349 GLU A N 1
ATOM 2744 C CA . GLU A 1 349 ? -5.403 -10.618 15.017 1.00 88.19 349 GLU A CA 1
ATOM 2745 C C . GLU A 1 349 ? -5.962 -9.448 15.835 1.00 88.19 349 GLU A C 1
ATOM 2747 O O . GLU A 1 349 ? -5.214 -8.819 16.586 1.00 88.19 349 GLU A O 1
ATOM 2752 N N . LEU A 1 350 ? -7.262 -9.152 15.715 1.00 85.38 350 LEU A N 1
ATOM 2753 C CA . LEU A 1 350 ? -7.883 -8.009 16.375 1.00 85.38 350 LEU A CA 1
ATOM 2754 C C . LEU A 1 350 ? -7.882 -8.151 17.905 1.00 85.38 350 LEU A C 1
ATOM 2756 O O . LEU A 1 350 ? -8.068 -9.244 18.445 1.00 85.38 350 LEU A O 1
ATOM 2760 N N . PRO A 1 351 ? -7.720 -7.035 18.638 1.00 71.56 351 PRO A N 1
ATOM 2761 C CA . PRO A 1 351 ? -7.502 -7.046 20.085 1.00 71.56 351 PRO A CA 1
ATOM 2762 C C . PRO A 1 351 ? -8.637 -7.676 20.896 1.00 71.56 351 PRO A C 1
ATOM 2764 O O . PRO A 1 351 ? -8.368 -8.200 21.975 1.00 71.56 351 PRO A O 1
ATOM 2767 N N . TRP A 1 352 ? -9.873 -7.656 20.388 1.00 75.62 352 TRP A N 1
ATOM 2768 C CA . TRP A 1 352 ? -11.033 -8.249 21.058 1.00 75.62 352 TRP A CA 1
ATOM 2769 C C . TRP A 1 352 ? -11.200 -9.757 20.833 1.00 75.62 352 TRP A C 1
ATOM 2771 O O . TRP A 1 352 ? -12.085 -10.373 21.427 1.00 75.62 352 TRP A O 1
ATOM 2781 N N . VAL A 1 353 ? -10.369 -10.376 19.987 1.00 59.09 353 VAL A N 1
ATOM 2782 C CA . VAL A 1 353 ? -10.267 -11.831 19.933 1.00 59.09 353 VAL A CA 1
ATOM 2783 C C . VAL A 1 353 ? -9.364 -12.184 21.103 1.00 59.09 353 VAL A C 1
ATOM 2785 O O . VAL A 1 353 ? -8.141 -12.004 21.056 1.00 59.09 353 VAL A O 1
ATOM 2788 N N . GLY A 1 354 ? -10.002 -12.543 22.222 1.00 53.69 354 GLY A N 1
ATOM 2789 C CA . GLY A 1 354 ? -9.311 -13.082 23.386 1.00 53.69 354 GLY A CA 1
ATOM 2790 C C . GLY A 1 354 ? -8.334 -14.155 22.923 1.00 53.69 354 GLY A C 1
ATOM 2791 O O . GLY A 1 354 ? -8.614 -14.876 21.964 1.00 53.69 354 GLY A O 1
ATOM 2792 N N . GLU A 1 355 ? -7.159 -14.213 23.543 1.00 45.84 355 GLU A N 1
ATOM 2793 C CA . GLU A 1 355 ? -6.275 -15.345 23.308 1.00 45.84 355 GLU A CA 1
ATOM 2794 C C . GLU A 1 355 ? -7.043 -16.584 23.768 1.00 45.84 355 GLU A C 1
ATOM 2796 O O . GLU A 1 355 ? -7.237 -16.809 24.958 1.00 45.84 355 GLU A O 1
ATOM 2801 N N . VAL A 1 356 ? -7.529 -17.373 22.809 1.00 41.75 356 VAL A N 1
ATOM 2802 C CA . VAL A 1 356 ? -7.548 -18.810 23.021 1.00 41.75 356 VAL A CA 1
ATOM 2803 C C . VAL A 1 356 ? -6.067 -19.132 23.105 1.00 41.75 356 VAL A C 1
ATOM 2805 O O . VAL A 1 356 ? -5.385 -19.197 22.083 1.00 41.75 356 VAL A O 1
ATOM 2808 N N . GLU A 1 357 ? -5.527 -19.160 24.324 1.00 38.34 357 GLU A N 1
ATOM 2809 C CA . GLU A 1 357 ? -4.270 -19.843 24.573 1.00 38.34 357 GLU A CA 1
ATOM 2810 C C . GLU A 1 357 ? -4.471 -21.235 23.979 1.00 38.34 357 GLU A C 1
ATOM 2812 O O . GLU A 1 357 ? -5.220 -22.052 24.516 1.00 38.34 357 GLU A O 1
ATOM 2817 N N . ASN A 1 358 ? -3.897 -21.468 22.798 1.00 35.09 358 ASN A N 1
ATOM 2818 C CA . ASN A 1 358 ? -3.793 -22.799 22.233 1.00 35.09 358 ASN A CA 1
ATOM 2819 C C . ASN A 1 358 ? -2.815 -23.545 23.140 1.00 35.09 358 ASN A C 1
ATOM 2821 O O . ASN A 1 358 ? -1.615 -23.586 22.884 1.00 35.09 358 ASN A O 1
ATOM 2825 N N . GLY A 1 359 ? -3.335 -24.034 24.260 1.00 37.25 359 GLY A N 1
ATOM 2826 C CA . GLY A 1 359 ? -2.704 -25.059 25.058 1.00 37.25 359 GLY A CA 1
ATOM 2827 C C . GLY A 1 359 ? -2.883 -26.383 24.339 1.00 37.25 359 GLY A C 1
ATOM 2828 O O . GLY A 1 359 ? -3.825 -27.105 24.645 1.00 37.25 359 GLY A O 1
ATOM 2829 N N . GLU A 1 360 ? -1.988 -26.666 23.394 1.00 31.12 360 GLU A N 1
ATOM 2830 C CA . GLU A 1 360 ? -1.570 -28.025 23.029 1.00 31.12 360 GLU A CA 1
ATOM 2831 C C . GLU A 1 360 ? -0.056 -28.065 22.814 1.00 31.12 360 GLU A C 1
ATOM 2833 O O . GLU A 1 360 ? 0.467 -27.217 22.050 1.00 31.12 360 GLU A O 1
#

Radius of gyration: 35.22 Å; chains: 1; bounding box: 86×61×125 Å